Protein AF-A0A317UQ93-F1 (afdb_monomer_lite)

Organism: NCBI:txid1450535

pLDDT: mean 71.71, std 19.49, range [36.22, 97.19]

Secondary structure (DSSP, 8-state):
-HHHHHHHHHHHHHHHHHHHHHT---PPPP----PPPPPPPPPTT----S--HHHHHHHHHHHHHHH-TTHHHHHHHHHHHHTTS-TT-HHHHHHHHHHTT-----HHHHHHHHHGGGGGS-HHHHHHHHHHHHTS-SSEEEEEEETTEEEEEEES-GGGHHHHHHHHHHHTTTGGG--SEEEEEE-SSS-S----HHHHHHHHHHHHHHHHH--

Sequence (215 aa):
MRTQRSVVWLGTFVLVSLFLICFRGSNPSPAVNVFPSPDPRPSAIFQRPAIPPNAQLIEQTTNRKVAQPDGFILLHRLSRMLSSIPIGYWHANRKTLARLGVQLIDEYDTIYHALLPFWALEPKTIRERARETLGFDNSMIGILIRNGSVSLAEGGAYEQSWQRSATVKMIKTFVEYLPDMDLVFNALDEPRVIVPNEDLQRLVAIAKDRISQDT

Foldseek 3Di:
DVVVVVVVVVVVVVVVVVVCVVPPDDPPDPPPPPDDDPDDDPPPPPPPPDCPVLNVVVVVVVVVVVPDPCVVVVVVVVVVVVVVDDDPPVVVVCVVCVVVVNDCPPCVVVVCLVCLLVLLDDPVVVVVVLVVVVPDQDQKWKWWAAQLATPDIDHGDPVLVVVSVVVNVVCNVPSNVDHTDIDIGRSDPDDDDDDPPVSSVVSNVSSVVVVVVVD

Structure (mmCIF, N/CA/C/O backbone):
data_AF-A0A317UQ93-F1
#
_entry.id   AF-A0A317UQ93-F1
#
loop_
_atom_site.group_PDB
_atom_site.id
_atom_site.type_symbol
_atom_site.label_atom_id
_atom_site.label_alt_id
_atom_site.label_comp_id
_atom_site.label_asym_id
_atom_site.label_entity_id
_atom_site.label_seq_id
_atom_site.pdbx_PDB_ins_code
_atom_site.Cartn_x
_atom_site.Cartn_y
_atom_site.Cartn_z
_atom_site.occupancy
_atom_site.B_iso_or_equiv
_atom_site.auth_seq_id
_atom_site.auth_comp_id
_atom_site.auth_asym_id
_atom_site.auth_atom_id
_atom_site.pdbx_PDB_model_num
ATOM 1 N N . MET A 1 1 ? 57.285 -8.598 -53.436 1.00 56.22 1 MET A N 1
ATOM 2 C CA . MET A 1 1 ? 55.818 -8.443 -53.248 1.00 56.22 1 MET A CA 1
ATOM 3 C C . MET A 1 1 ? 55.184 -9.420 -52.240 1.00 56.22 1 MET A C 1
ATOM 5 O O . MET A 1 1 ? 54.052 -9.184 -51.837 1.00 56.22 1 MET A O 1
ATOM 9 N N . ARG A 1 2 ? 55.861 -10.499 -51.797 1.00 57.78 2 ARG A N 1
ATOM 10 C CA . ARG A 1 2 ? 55.300 -11.479 -50.833 1.00 57.78 2 ARG A CA 1
ATOM 11 C C . ARG A 1 2 ? 55.396 -11.046 -49.360 1.00 57.78 2 ARG A C 1
ATOM 13 O O . ARG A 1 2 ? 54.461 -11.272 -48.608 1.00 57.78 2 ARG A O 1
ATOM 20 N N . THR A 1 3 ? 56.473 -10.365 -48.974 1.00 59.72 3 THR A N 1
ATOM 21 C CA . THR A 1 3 ? 56.726 -9.911 -47.591 1.00 59.72 3 THR A CA 1
ATOM 22 C C . THR A 1 3 ? 55.818 -8.759 -47.156 1.00 59.72 3 THR A C 1
ATOM 24 O O . THR A 1 3 ? 55.419 -8.683 -46.001 1.00 59.72 3 THR A O 1
ATOM 27 N N . GLN A 1 4 ? 55.415 -7.904 -48.097 1.00 56.66 4 GLN A N 1
ATOM 28 C CA . GLN A 1 4 ? 54.573 -6.739 -47.826 1.00 56.66 4 GLN A CA 1
ATOM 29 C C . GLN A 1 4 ? 53.130 -7.123 -47.457 1.00 56.66 4 GLN A C 1
ATOM 31 O O . GLN A 1 4 ? 52.501 -6.450 -46.651 1.00 56.66 4 GLN A O 1
ATOM 36 N N . ARG A 1 5 ? 52.617 -8.245 -47.985 1.00 61.28 5 ARG A N 1
ATOM 37 C CA . ARG A 1 5 ? 51.281 -8.751 -47.633 1.00 61.28 5 ARG A CA 1
ATOM 38 C C . ARG A 1 5 ? 51.267 -9.327 -46.215 1.00 61.28 5 ARG A C 1
ATOM 40 O O . ARG A 1 5 ? 50.329 -9.061 -45.477 1.00 61.28 5 ARG A O 1
ATOM 47 N N . SER A 1 6 ? 52.319 -10.033 -45.802 1.00 69.06 6 SER A N 1
ATOM 48 C CA . SER A 1 6 ? 52.410 -10.625 -44.459 1.00 69.06 6 SER A CA 1
ATOM 49 C C . SER A 1 6 ? 52.414 -9.575 -43.345 1.00 69.06 6 SER A C 1
ATOM 51 O O . SER A 1 6 ? 51.773 -9.775 -42.320 1.00 69.06 6 SER A O 1
ATOM 53 N N . VAL A 1 7 ? 53.081 -8.437 -43.565 1.00 75.00 7 VAL A N 1
ATOM 54 C CA . VAL A 1 7 ? 53.125 -7.327 -42.595 1.00 75.00 7 VAL A CA 1
ATOM 55 C C . VAL A 1 7 ? 51.752 -6.671 -42.431 1.00 75.00 7 VAL A C 1
ATOM 57 O O . VAL A 1 7 ? 51.348 -6.367 -41.312 1.00 75.00 7 VAL A O 1
ATOM 60 N N . VAL A 1 8 ? 50.997 -6.518 -43.525 1.00 77.38 8 VAL A N 1
ATOM 61 C CA . VAL A 1 8 ? 49.630 -5.976 -43.480 1.00 77.38 8 VAL A CA 1
ATOM 62 C C . VAL A 1 8 ? 48.694 -6.919 -42.722 1.00 77.38 8 VAL A C 1
ATOM 64 O O . VAL A 1 8 ? 47.959 -6.462 -41.852 1.00 77.38 8 VAL A O 1
ATOM 67 N N . TRP A 1 9 ? 48.777 -8.229 -42.978 1.00 78.19 9 TRP A N 1
ATOM 68 C CA . TRP A 1 9 ? 47.966 -9.226 -42.270 1.00 78.19 9 TRP A CA 1
ATOM 69 C C . TRP A 1 9 ? 48.272 -9.281 -40.768 1.00 78.19 9 TRP A C 1
ATOM 71 O O . TRP A 1 9 ? 47.347 -9.365 -39.958 1.00 78.19 9 TRP A O 1
ATOM 81 N N . LEU A 1 10 ? 49.549 -9.168 -40.384 1.00 82.56 10 LEU A N 1
ATOM 82 C CA . LEU A 1 10 ? 49.945 -9.127 -38.976 1.00 82.56 10 LEU A CA 1
ATOM 83 C C . LEU A 1 10 ? 49.401 -7.869 -38.280 1.00 82.56 10 LEU A C 1
ATOM 85 O O . LEU A 1 10 ? 48.841 -7.959 -37.190 1.00 82.56 10 LEU A O 1
ATOM 89 N N . GLY A 1 11 ? 49.500 -6.708 -38.938 1.00 81.31 11 GLY A N 1
ATOM 90 C CA . GLY A 1 11 ? 48.985 -5.440 -38.416 1.00 81.31 11 GLY A CA 1
ATOM 91 C C . GLY A 1 11 ? 47.466 -5.444 -38.228 1.00 81.31 11 GLY A C 1
ATOM 92 O O . GLY A 1 11 ? 46.975 -5.024 -37.182 1.00 81.31 11 GLY A O 1
ATOM 93 N N . THR A 1 12 ? 46.716 -5.989 -39.191 1.00 82.06 12 THR A N 1
ATOM 94 C CA . THR A 1 12 ? 45.256 -6.122 -39.070 1.00 82.06 12 THR A CA 1
ATOM 95 C C . THR A 1 12 ? 44.852 -7.088 -37.964 1.00 82.06 12 THR A C 1
ATOM 97 O O . THR A 1 12 ? 43.889 -6.824 -37.249 1.00 82.06 12 THR A O 1
ATOM 100 N N . PHE A 1 13 ? 45.602 -8.178 -37.774 1.00 87.31 13 PHE A N 1
ATOM 101 C CA . PHE A 1 13 ? 45.305 -9.149 -36.724 1.00 87.31 13 PHE A CA 1
ATOM 102 C C . PHE A 1 13 ? 45.513 -8.545 -35.331 1.00 87.31 13 PHE A C 1
ATOM 104 O O . PHE A 1 13 ? 44.655 -8.696 -34.465 1.00 87.31 13 PHE A O 1
ATOM 111 N N . VAL A 1 14 ? 46.596 -7.785 -35.135 1.00 88.56 14 VAL A N 1
ATOM 112 C CA . VAL A 1 14 ? 46.857 -7.076 -33.872 1.00 88.56 14 VAL A CA 1
ATOM 113 C C . VAL A 1 14 ? 45.762 -6.049 -33.581 1.00 88.56 14 VAL A C 1
ATOM 115 O O . VAL A 1 14 ? 45.270 -6.004 -32.458 1.00 88.56 14 VAL A O 1
ATOM 118 N N . LEU A 1 15 ? 45.322 -5.280 -34.583 1.00 83.62 15 LEU A N 1
ATOM 119 C CA . LEU A 1 15 ? 44.251 -4.289 -34.426 1.00 83.62 15 LEU A CA 1
ATOM 120 C C . LEU A 1 15 ? 42.904 -4.921 -34.055 1.00 83.62 15 LEU A C 1
ATOM 122 O O . LEU A 1 15 ? 42.238 -4.440 -33.141 1.00 83.62 15 LEU A O 1
ATOM 126 N N . VAL A 1 16 ? 42.522 -6.020 -34.712 1.00 83.06 16 VAL A N 1
ATOM 127 C CA . VAL A 1 16 ? 41.287 -6.756 -34.390 1.00 83.06 16 VAL A CA 1
ATOM 128 C C . VAL A 1 16 ? 41.373 -7.381 -32.998 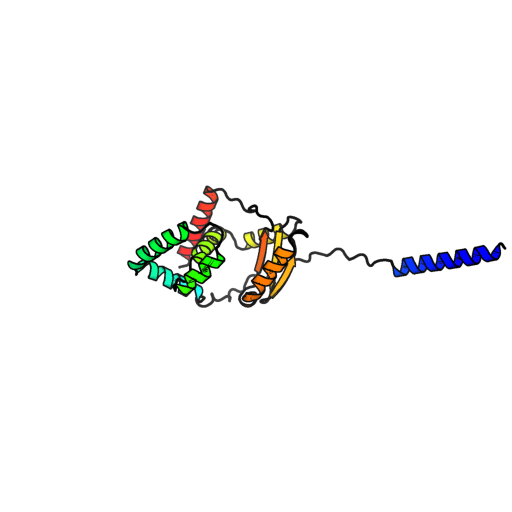1.00 83.06 16 VAL A C 1
ATOM 130 O O . VAL A 1 16 ? 40.407 -7.331 -32.240 1.00 83.06 16 VAL A O 1
ATOM 133 N N . SER A 1 17 ? 42.537 -7.912 -32.618 1.00 79.19 17 SER A N 1
ATOM 134 C CA . SER A 1 17 ? 42.737 -8.491 -31.290 1.00 79.19 17 SER A CA 1
ATOM 135 C C . SER A 1 17 ? 42.689 -7.428 -30.188 1.00 79.19 17 SER A C 1
ATOM 137 O O . SER A 1 17 ? 42.086 -7.669 -29.145 1.00 79.19 17 SER A O 1
ATOM 139 N N . LEU A 1 18 ? 43.259 -6.239 -30.421 1.00 81.12 18 LEU A N 1
ATOM 140 C CA . LEU A 1 18 ? 43.178 -5.114 -29.483 1.00 81.12 18 LEU A CA 1
ATOM 141 C C . LEU A 1 18 ? 41.738 -4.603 -29.357 1.00 81.12 18 LEU A C 1
ATOM 143 O O . LEU A 1 18 ? 41.273 -4.347 -28.251 1.00 81.12 18 LEU A O 1
ATOM 147 N N . PHE A 1 19 ? 41.012 -4.525 -30.476 1.00 78.25 19 PHE A N 1
ATOM 148 C CA . PHE A 1 19 ? 39.603 -4.143 -30.486 1.00 78.25 19 PHE A CA 1
ATOM 149 C C . PHE A 1 19 ? 38.749 -5.134 -29.686 1.00 78.25 19 PHE A C 1
ATOM 151 O O . PHE A 1 19 ? 37.958 -4.712 -28.852 1.00 78.25 19 PHE A O 1
ATOM 158 N N . LEU A 1 20 ? 38.964 -6.444 -29.849 1.00 75.38 20 LEU A N 1
ATOM 159 C CA . LEU A 1 20 ? 38.255 -7.476 -29.082 1.00 75.38 20 LEU A CA 1
ATOM 160 C C . LEU A 1 20 ? 38.597 -7.464 -27.586 1.00 75.38 20 LEU A C 1
ATOM 162 O O . LEU A 1 20 ? 37.739 -7.797 -26.773 1.00 75.38 20 LEU A O 1
ATOM 166 N N . ILE A 1 21 ? 39.815 -7.071 -27.206 1.00 74.44 21 ILE A N 1
ATOM 167 C CA . ILE A 1 21 ? 40.205 -6.916 -25.796 1.00 74.44 21 ILE A CA 1
ATOM 168 C C . ILE A 1 21 ? 39.549 -5.668 -25.189 1.00 74.44 21 ILE A C 1
ATOM 170 O O . ILE A 1 21 ? 39.028 -5.739 -24.079 1.00 74.44 21 ILE A O 1
ATOM 174 N N . CYS A 1 22 ? 39.517 -4.550 -25.919 1.00 68.56 22 CYS A N 1
ATOM 175 C CA . CYS A 1 22 ? 38.906 -3.303 -25.452 1.00 68.56 22 CYS A CA 1
ATOM 176 C C . CYS A 1 22 ? 37.367 -3.332 -25.460 1.00 68.56 22 CYS A C 1
ATOM 178 O O . CYS A 1 22 ? 36.752 -2.650 -24.647 1.00 68.56 22 CYS A O 1
ATOM 180 N N . PHE A 1 23 ? 36.744 -4.121 -26.344 1.00 61.66 23 PHE A N 1
ATOM 181 C CA . PHE A 1 23 ? 35.284 -4.266 -26.462 1.00 61.66 23 PHE A CA 1
ATOM 182 C C . PHE A 1 23 ? 34.728 -5.556 -25.860 1.00 61.66 23 PHE A C 1
ATOM 184 O O . PHE A 1 23 ? 33.556 -5.877 -26.075 1.00 61.66 23 PHE A O 1
ATOM 191 N N . ARG A 1 24 ? 35.514 -6.291 -25.064 1.00 56.72 24 ARG A N 1
ATOM 192 C CA . ARG A 1 24 ? 34.973 -7.370 -24.235 1.00 56.72 24 ARG A CA 1
ATOM 193 C C . ARG A 1 24 ? 34.122 -6.734 -23.136 1.00 56.72 24 ARG A C 1
ATOM 195 O O . ARG A 1 24 ? 34.600 -6.466 -22.039 1.00 56.72 24 ARG A O 1
ATOM 202 N N . GLY A 1 25 ? 32.875 -6.429 -23.492 1.00 51.97 25 GLY A N 1
ATOM 203 C CA . GLY A 1 25 ? 31.876 -5.857 -22.611 1.00 51.97 25 GLY A CA 1
ATOM 204 C C . GLY A 1 25 ? 31.854 -6.637 -21.309 1.00 51.97 25 GLY A C 1
ATOM 205 O O . GLY A 1 25 ? 31.799 -7.869 -21.306 1.00 51.97 25 GLY A O 1
ATOM 206 N N . SER A 1 26 ? 31.952 -5.909 -20.204 1.00 55.66 26 SER A N 1
ATOM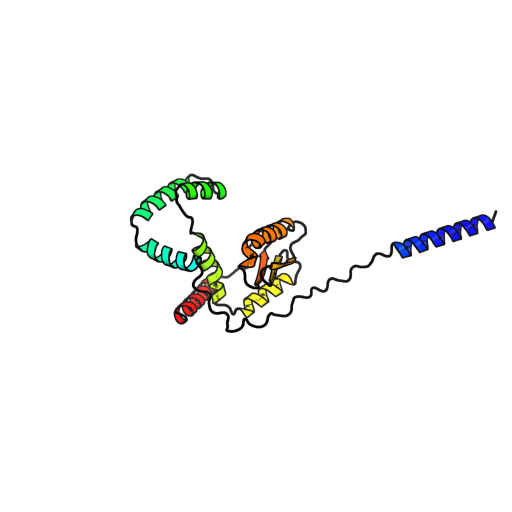 207 C CA . SER A 1 26 ? 31.639 -6.434 -18.887 1.00 55.66 26 SER A CA 1
ATOM 208 C C . SER A 1 26 ? 30.251 -7.059 -18.965 1.00 55.66 26 SER A C 1
ATOM 210 O O . SER A 1 26 ? 29.261 -6.336 -19.087 1.00 55.66 26 SER A O 1
ATOM 212 N N . ASN A 1 27 ? 30.177 -8.392 -18.939 1.00 58.00 27 ASN A N 1
ATOM 213 C CA . ASN A 1 27 ? 28.915 -9.075 -18.699 1.00 58.00 27 ASN A CA 1
ATOM 214 C C . ASN A 1 27 ? 28.375 -8.497 -17.386 1.00 58.00 27 ASN A C 1
ATOM 216 O O . ASN A 1 27 ? 29.085 -8.591 -16.378 1.00 58.00 27 ASN A O 1
ATOM 220 N N . PRO A 1 28 ? 27.194 -7.856 -17.370 1.00 53.91 28 PRO A N 1
ATOM 221 C CA . PRO A 1 28 ? 26.600 -7.468 -16.108 1.00 53.91 28 PRO A CA 1
ATOM 222 C C . PRO A 1 28 ? 26.411 -8.756 -15.308 1.00 53.91 28 PRO A C 1
ATOM 224 O O . PRO A 1 28 ? 25.831 -9.724 -15.806 1.00 53.91 28 PRO A O 1
ATOM 227 N N . SER A 1 29 ? 26.970 -8.797 -14.099 1.00 49.28 29 SER A N 1
ATOM 228 C CA . SER A 1 29 ? 26.693 -9.876 -13.157 1.00 49.28 29 SER A CA 1
ATOM 229 C C . SER A 1 29 ? 25.175 -10.064 -13.073 1.00 49.28 29 SER A C 1
ATOM 231 O O . SER A 1 29 ? 24.460 -9.055 -13.065 1.00 49.28 29 SER A O 1
ATOM 233 N N . PRO A 1 30 ? 24.658 -11.305 -13.018 1.00 44.72 30 PRO A N 1
ATOM 234 C CA . PRO A 1 30 ? 23.238 -11.505 -12.779 1.00 44.72 30 PRO A CA 1
ATOM 235 C C . PRO A 1 30 ? 22.890 -10.763 -11.490 1.00 44.72 30 PRO A C 1
ATOM 237 O O . PRO A 1 30 ? 23.541 -10.976 -10.464 1.00 44.72 30 PRO A O 1
ATOM 240 N N . ALA A 1 31 ? 21.933 -9.838 -11.567 1.00 46.59 31 ALA A N 1
ATOM 241 C CA . ALA A 1 31 ? 21.429 -9.142 -10.399 1.00 46.59 31 ALA A C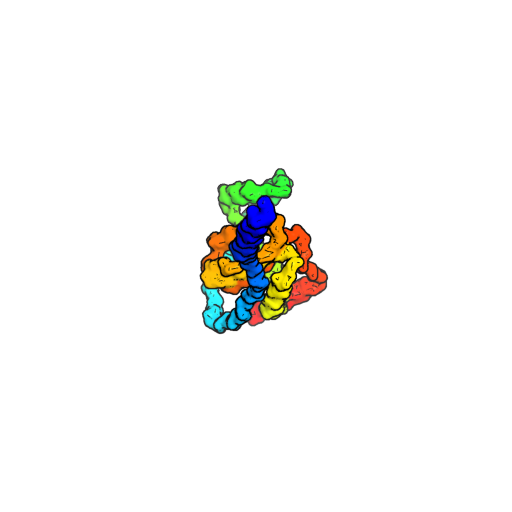A 1
ATOM 242 C C . ALA A 1 31 ? 20.921 -10.212 -9.427 1.00 46.59 31 ALA A C 1
ATOM 244 O O . ALA A 1 31 ? 19.905 -10.863 -9.665 1.00 46.59 31 ALA A O 1
ATOM 245 N N . VAL A 1 32 ? 21.683 -10.464 -8.365 1.00 42.69 32 VAL A N 1
ATOM 246 C CA . VAL A 1 32 ? 21.183 -11.238 -7.238 1.00 42.69 32 VAL A CA 1
ATOM 247 C C . VAL A 1 32 ? 20.144 -10.330 -6.602 1.00 42.69 32 VAL A C 1
ATOM 249 O O . VAL A 1 32 ? 20.503 -9.329 -5.986 1.00 42.69 32 VAL A O 1
ATOM 252 N N . ASN A 1 33 ? 18.867 -10.652 -6.798 1.00 43.50 33 ASN A N 1
ATOM 253 C CA . ASN A 1 33 ? 17.759 -10.035 -6.078 1.00 43.50 33 ASN A CA 1
ATOM 254 C C . ASN A 1 33 ? 17.899 -10.411 -4.596 1.00 43.50 33 ASN A C 1
ATOM 256 O O . ASN A 1 33 ? 17.288 -11.363 -4.110 1.00 43.50 33 ASN A O 1
ATOM 260 N N . VAL A 1 34 ? 18.786 -9.714 -3.885 1.00 42.06 34 VAL A N 1
ATOM 261 C CA . VAL A 1 34 ? 18.932 -9.828 -2.438 1.00 42.06 34 VAL A CA 1
ATOM 262 C C . VAL A 1 34 ? 17.750 -9.082 -1.841 1.00 42.06 34 VAL A C 1
ATOM 264 O O . VAL A 1 34 ? 17.813 -7.882 -1.588 1.00 42.06 34 VAL A O 1
ATOM 267 N N . PHE A 1 35 ? 16.644 -9.794 -1.637 1.00 46.50 35 PHE A N 1
ATOM 268 C CA . PHE A 1 35 ? 15.611 -9.300 -0.741 1.00 46.50 35 PHE A CA 1
ATOM 269 C C . PHE A 1 35 ? 16.246 -9.101 0.645 1.00 46.50 35 PHE A C 1
ATOM 271 O O . PHE A 1 35 ? 16.956 -9.999 1.115 1.00 46.50 35 PHE A O 1
ATOM 278 N N . PRO A 1 36 ? 16.040 -7.947 1.302 1.00 49.44 36 PRO A N 1
ATOM 279 C CA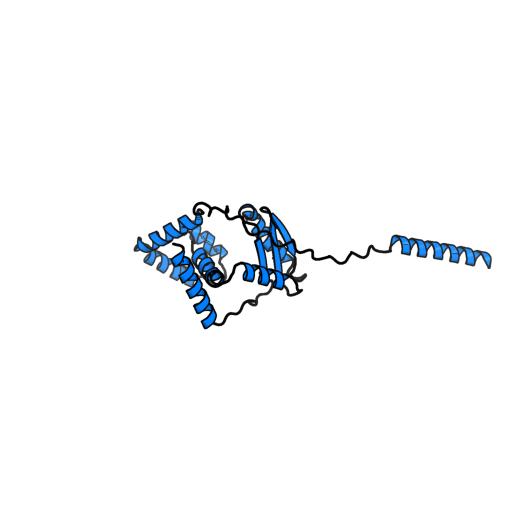 . PRO A 1 36 ? 16.546 -7.737 2.650 1.00 49.44 36 PRO A CA 1
ATOM 280 C C . PRO A 1 36 ? 16.009 -8.829 3.587 1.00 49.44 36 PRO A C 1
ATOM 282 O O . PRO A 1 36 ? 14.883 -9.311 3.432 1.00 49.44 36 PRO A O 1
ATOM 285 N N . SER A 1 37 ? 16.847 -9.248 4.540 1.00 51.19 37 SER A N 1
ATOM 286 C CA . SER A 1 37 ? 16.474 -10.209 5.586 1.00 51.19 37 SER A CA 1
ATOM 287 C C . SER A 1 37 ? 15.156 -9.779 6.248 1.00 51.19 37 SER A C 1
ATOM 289 O O . SER A 1 37 ? 14.969 -8.578 6.434 1.00 51.19 37 SER A O 1
ATOM 291 N N . PRO A 1 38 ? 14.250 -10.711 6.621 1.00 50.22 38 PRO A N 1
ATOM 292 C CA . PRO A 1 38 ? 13.009 -10.355 7.300 1.00 50.22 38 PRO A CA 1
ATOM 293 C C . PRO A 1 38 ? 13.306 -9.456 8.497 1.00 50.22 38 PRO A C 1
ATOM 295 O O . PRO A 1 38 ? 14.139 -9.820 9.334 1.00 50.22 38 PRO A O 1
ATOM 298 N N . ASP A 1 39 ? 12.635 -8.306 8.565 1.00 55.81 39 ASP A N 1
ATOM 299 C CA . ASP A 1 39 ? 12.814 -7.385 9.681 1.00 55.81 39 ASP A CA 1
ATOM 300 C C . ASP A 1 39 ? 12.510 -8.117 11.002 1.00 55.81 39 ASP A C 1
ATOM 302 O O . ASP A 1 39 ? 11.553 -8.910 11.075 1.00 55.81 39 ASP A O 1
ATOM 306 N N . PRO A 1 4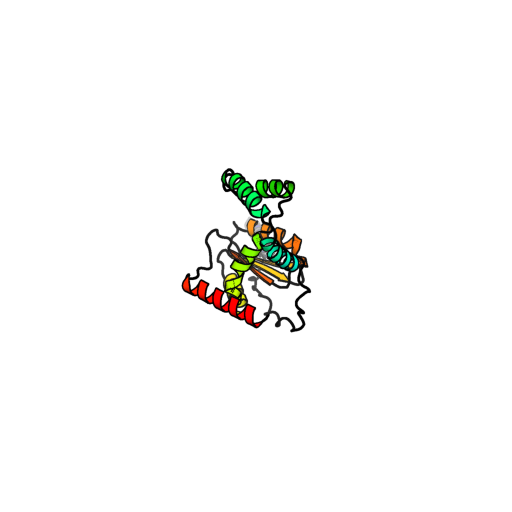0 ? 13.319 -7.905 12.058 1.00 48.09 40 PRO A N 1
ATOM 307 C CA . PRO A 1 40 ? 12.979 -8.395 13.383 1.00 48.09 40 PRO A CA 1
ATOM 308 C C . PRO A 1 40 ? 11.589 -7.872 13.759 1.00 48.09 40 PRO A C 1
ATOM 310 O O . PRO A 1 40 ? 11.191 -6.779 13.355 1.00 48.09 40 PRO A O 1
ATOM 313 N N . ARG A 1 41 ? 10.821 -8.677 14.511 1.00 43.53 41 ARG A N 1
ATOM 314 C CA . ARG A 1 41 ? 9.486 -8.272 14.984 1.00 43.53 41 ARG A CA 1
ATOM 315 C C . ARG A 1 41 ? 9.575 -6.850 15.552 1.00 43.53 41 ARG A C 1
ATOM 317 O O . ARG A 1 41 ? 10.527 -6.600 16.295 1.00 43.53 41 ARG A O 1
ATOM 324 N N . PRO A 1 42 ? 8.612 -5.957 15.258 1.00 41.47 42 PRO A N 1
ATOM 325 C CA . PRO A 1 42 ? 8.596 -4.652 15.893 1.00 41.47 42 PRO A CA 1
ATOM 326 C C . PRO A 1 42 ? 8.665 -4.871 17.403 1.00 41.47 42 PRO A C 1
ATOM 328 O O . PRO A 1 42 ? 7.902 -5.670 17.956 1.00 41.47 42 PRO A O 1
ATOM 331 N N . SER A 1 43 ? 9.643 -4.234 18.045 1.00 38.38 43 SER A N 1
ATOM 332 C CA . SER A 1 43 ? 9.789 -4.251 19.495 1.00 38.38 43 SER A CA 1
ATOM 333 C C . SER A 1 43 ? 8.428 -3.951 20.121 1.00 38.38 43 SER A C 1
ATOM 335 O O . SER A 1 43 ? 7.722 -3.060 19.652 1.00 38.38 43 SER A O 1
ATOM 337 N N . ALA A 1 44 ? 8.071 -4.625 21.219 1.00 42.97 44 ALA A N 1
ATOM 338 C CA . ALA A 1 44 ? 6.845 -4.344 21.986 1.00 42.97 44 ALA A CA 1
ATOM 339 C C . ALA A 1 44 ? 6.749 -2.881 22.499 1.00 42.97 44 ALA A C 1
ATOM 341 O O . ALA A 1 44 ? 5.760 -2.488 23.105 1.00 42.97 44 ALA A O 1
ATOM 342 N N . ILE A 1 45 ? 7.780 -2.075 22.229 1.00 36.22 45 ILE A N 1
ATOM 343 C CA . ILE A 1 45 ? 7.922 -0.640 22.479 1.00 36.22 45 ILE A CA 1
ATOM 344 C C . ILE A 1 45 ? 7.498 0.185 21.242 1.00 36.22 45 ILE A C 1
ATOM 346 O O . ILE A 1 45 ? 7.932 1.316 21.066 1.00 36.22 45 ILE A O 1
ATOM 350 N N . PHE A 1 46 ? 6.640 -0.329 20.357 1.00 37.97 46 PHE A N 1
ATOM 351 C CA . PHE A 1 46 ? 5.808 0.561 19.545 1.00 37.97 46 PHE A CA 1
ATOM 352 C C . PHE A 1 46 ? 4.610 0.948 20.413 1.00 37.97 46 PHE A C 1
ATOM 354 O O . PHE A 1 46 ? 3.532 0.363 20.317 1.00 37.97 46 PHE A O 1
ATOM 361 N N . GLN A 1 47 ? 4.826 1.886 21.344 1.00 38.16 47 GLN A N 1
ATOM 362 C CA . GLN A 1 47 ? 3.710 2.565 21.996 1.00 38.16 47 GLN A CA 1
ATOM 363 C C . GLN A 1 47 ? 2.808 3.076 20.877 1.00 38.16 47 GLN A C 1
ATOM 365 O O . GLN A 1 47 ? 3.278 3.800 19.998 1.00 38.16 47 GLN A O 1
ATOM 370 N N . ARG A 1 48 ? 1.541 2.639 20.878 1.00 38.94 48 ARG A N 1
ATOM 371 C CA . ARG A 1 48 ? 0.507 3.152 19.976 1.00 38.94 48 ARG A CA 1
ATOM 372 C C . ARG A 1 48 ? 0.673 4.682 19.987 1.00 38.94 48 ARG A C 1
ATOM 374 O O . ARG A 1 48 ? 0.575 5.251 21.078 1.00 38.94 48 ARG A O 1
ATOM 381 N N . PRO A 1 49 ? 1.030 5.336 18.862 1.00 40.69 49 PRO A N 1
ATOM 382 C CA . PRO A 1 49 ? 1.211 6.780 18.869 1.00 40.69 49 PRO A CA 1
ATOM 383 C C . PRO A 1 49 ? -0.067 7.400 19.428 1.00 40.69 49 PRO A C 1
ATOM 385 O O . PRO A 1 49 ? -1.159 6.880 19.167 1.00 40.69 49 PRO A O 1
ATOM 388 N N . ALA A 1 50 ? 0.068 8.456 20.238 1.00 51.00 50 ALA A N 1
ATOM 389 C CA . ALA A 1 50 ? -1.088 9.225 20.685 1.00 51.00 50 ALA A CA 1
ATOM 390 C C . ALA A 1 50 ? -1.972 9.475 19.461 1.00 51.00 50 ALA A C 1
ATOM 392 O O . ALA A 1 50 ? -1.439 9.872 18.423 1.00 51.00 50 ALA A O 1
ATOM 393 N N . ILE A 1 51 ? -3.259 9.124 19.589 1.00 47.50 51 ILE A N 1
ATOM 394 C CA . ILE A 1 51 ? -4.294 9.131 18.545 1.00 47.50 51 ILE A CA 1
ATOM 395 C C . ILE A 1 51 ? -3.901 10.130 17.449 1.00 47.50 51 ILE A C 1
ATOM 397 O O . ILE A 1 51 ? -3.920 11.336 17.719 1.00 47.50 51 ILE A O 1
ATOM 401 N N . PRO A 1 52 ? -3.462 9.665 16.261 1.00 48.50 52 PRO A N 1
ATOM 402 C CA . PRO A 1 52 ? -2.989 10.579 15.235 1.00 48.50 52 PRO A CA 1
ATOM 403 C C . PRO A 1 52 ? -4.117 11.570 14.902 1.00 48.50 52 PRO A C 1
ATOM 405 O O . PRO A 1 52 ? -5.290 11.232 15.081 1.00 48.50 52 PRO A O 1
ATOM 408 N N . PRO A 1 53 ? -3.823 12.805 14.457 1.00 43.28 53 PRO A N 1
ATOM 409 C CA . PRO A 1 53 ? -4.842 13.850 14.294 1.00 43.28 53 PRO A CA 1
ATOM 410 C C . PRO A 1 53 ? -6.066 13.408 13.471 1.00 43.28 53 PRO A C 1
ATOM 412 O O . PRO A 1 53 ? -7.181 13.872 13.693 1.00 43.28 53 PRO A O 1
ATOM 415 N N . ASN A 1 54 ? -5.882 12.454 12.554 1.00 42.06 54 ASN A N 1
ATOM 416 C CA . ASN A 1 54 ? -6.953 11.814 11.792 1.00 42.06 54 ASN A CA 1
ATOM 417 C C . ASN A 1 54 ? -7.895 10.934 12.632 1.00 42.06 54 ASN A C 1
ATOM 419 O O . ASN A 1 54 ? -9.083 10.897 12.346 1.00 42.06 54 ASN A O 1
ATOM 423 N N . ALA A 1 55 ? -7.426 10.261 13.677 1.00 44.66 55 ALA A N 1
ATOM 424 C CA . ALA A 1 55 ? -8.279 9.468 14.554 1.00 44.66 55 ALA A CA 1
ATOM 425 C C . ALA A 1 55 ? -9.123 10.349 15.500 1.00 44.66 55 ALA A C 1
ATOM 427 O O . ALA A 1 55 ? -10.280 10.024 15.756 1.00 44.66 55 ALA A O 1
ATOM 428 N N . GLN A 1 56 ? -8.635 11.538 15.878 1.00 52.06 56 GLN A N 1
ATOM 429 C CA . GLN A 1 56 ? -9.479 12.571 16.502 1.00 52.06 56 GLN A CA 1
ATOM 430 C C . GLN A 1 56 ? -10.539 13.101 15.523 1.00 52.06 56 GLN A C 1
ATOM 432 O O . GLN A 1 56 ? -11.681 13.332 15.910 1.00 52.06 56 GLN A O 1
ATOM 437 N N . LEU A 1 57 ? -10.194 13.242 14.236 1.00 49.62 57 LEU A N 1
ATOM 438 C CA . LEU A 1 57 ? -11.157 13.591 13.185 1.00 49.62 57 LEU A CA 1
ATOM 439 C C . LEU A 1 57 ? -12.220 12.492 12.989 1.00 49.62 57 LEU A C 1
ATOM 441 O O . LEU A 1 57 ? -13.384 12.811 12.745 1.00 49.62 57 LEU A O 1
ATOM 445 N N . ILE A 1 58 ? -11.870 11.212 13.144 1.00 49.06 58 ILE A N 1
ATOM 446 C CA . ILE A 1 58 ? -12.820 10.084 13.096 1.00 49.06 58 ILE A CA 1
ATOM 447 C C . ILE A 1 58 ? -13.797 10.131 14.287 1.00 49.06 58 ILE A C 1
ATOM 449 O O . ILE A 1 58 ? -15.007 9.997 14.099 1.00 49.06 58 ILE A O 1
ATOM 453 N N . GLU A 1 59 ? -13.326 10.412 15.505 1.00 48.44 59 GLU A N 1
ATOM 454 C CA . GLU A 1 59 ? -14.214 10.587 16.669 1.00 48.44 59 GLU A CA 1
ATOM 455 C C . GLU A 1 59 ? -15.099 11.835 16.544 1.00 48.44 59 GLU A C 1
ATOM 457 O O . GLU A 1 59 ? -16.298 11.800 16.836 1.00 48.44 59 GLU A O 1
ATOM 462 N N . GLN A 1 60 ? -14.537 12.944 16.060 1.00 50.75 60 GLN A N 1
ATOM 463 C CA . GLN A 1 60 ? -15.285 14.179 15.828 1.00 50.75 60 GLN A CA 1
ATOM 464 C C . GLN A 1 60 ? -16.355 13.999 14.749 1.00 50.75 60 GLN A C 1
ATOM 466 O O . GLN A 1 60 ? -17.461 14.501 14.914 1.00 50.75 60 GLN A O 1
ATOM 471 N N . THR A 1 61 ? -16.077 13.273 13.665 1.00 49.97 61 THR A N 1
ATOM 472 C CA . THR A 1 61 ? -17.068 12.987 12.610 1.00 49.97 61 THR A CA 1
ATOM 473 C C . THR A 1 61 ? -18.145 12.010 13.071 1.00 49.97 61 THR A C 1
ATOM 475 O O . THR A 1 61 ? -19.318 12.225 12.758 1.00 49.97 61 THR A O 1
ATOM 478 N N . THR A 1 62 ? -17.781 11.007 13.875 1.00 44.09 62 THR A N 1
ATOM 479 C CA . THR A 1 62 ? -18.729 10.077 14.510 1.00 44.09 62 THR A CA 1
ATOM 480 C C . THR A 1 62 ? -19.720 10.836 15.396 1.00 44.09 62 THR A C 1
ATOM 482 O O . THR A 1 62 ? -20.930 10.689 15.236 1.00 44.09 62 THR A O 1
ATOM 485 N N . ASN A 1 63 ? -19.227 11.746 16.242 1.00 41.28 63 ASN A N 1
ATOM 486 C CA . ASN A 1 63 ? -20.069 12.589 17.097 1.00 41.28 63 ASN A CA 1
ATOM 487 C C . ASN A 1 63 ? -20.843 13.667 16.312 1.00 41.28 63 ASN A C 1
ATOM 489 O O . ASN A 1 63 ? -21.963 14.026 16.675 1.00 41.28 63 ASN A O 1
ATOM 493 N N . ARG A 1 64 ? -20.295 14.167 15.196 1.00 43.00 64 ARG A N 1
ATOM 494 C CA . ARG A 1 64 ? -20.941 15.193 14.359 1.00 43.00 64 ARG A CA 1
ATOM 495 C C . ARG A 1 64 ? -22.079 14.636 13.497 1.00 43.00 64 ARG A C 1
ATOM 497 O O . ARG A 1 64 ? -23.054 15.355 13.290 1.00 43.00 64 ARG A O 1
ATOM 504 N N . LYS A 1 65 ? -22.015 13.369 13.057 1.00 41.28 65 LYS A N 1
ATOM 505 C CA . LYS A 1 65 ? -23.138 12.684 12.373 1.00 41.28 65 LYS A CA 1
ATOM 506 C C . LYS A 1 65 ? -24.382 12.563 13.269 1.00 41.28 65 LYS A C 1
ATOM 508 O O . LYS A 1 65 ? -25.489 12.518 12.745 1.00 41.28 65 LYS A O 1
ATOM 513 N N . VAL A 1 66 ? -24.215 12.569 14.595 1.00 47.44 66 VAL A N 1
ATOM 514 C CA . VAL A 1 66 ? -25.318 12.456 15.569 1.00 47.44 66 VAL A CA 1
ATOM 515 C C . VAL A 1 66 ? -25.956 13.819 15.905 1.00 47.44 66 VAL A C 1
ATOM 517 O O . VAL A 1 66 ? -27.082 13.859 16.390 1.00 47.44 66 VAL A O 1
ATOM 520 N N . ALA A 1 67 ? -25.294 14.947 15.607 1.00 40.22 67 ALA A N 1
ATOM 521 C CA . ALA A 1 67 ? -25.651 16.251 16.183 1.00 40.22 67 ALA A CA 1
ATOM 522 C C . ALA A 1 67 ? -26.235 17.317 15.225 1.00 40.22 67 ALA A C 1
ATOM 524 O O . ALA A 1 67 ? -26.551 18.407 15.696 1.00 40.22 67 ALA A O 1
ATOM 525 N N . GLN A 1 68 ? -26.389 17.082 13.912 1.00 44.06 68 GLN A N 1
ATOM 526 C CA . GLN A 1 68 ? -26.880 18.131 12.990 1.00 44.06 68 GLN A CA 1
ATOM 527 C C . GLN A 1 68 ? -28.045 17.688 12.084 1.00 44.06 68 GLN A C 1
ATOM 529 O O . GLN A 1 68 ? -27.815 17.000 11.088 1.00 44.06 68 GLN A O 1
ATOM 534 N N . PRO A 1 69 ? -29.279 18.169 12.345 1.00 43.81 69 PRO A N 1
ATOM 535 C CA . PRO A 1 69 ? -30.420 18.032 11.430 1.00 43.81 69 PRO A CA 1
ATOM 536 C C . PRO A 1 69 ? -30.190 18.721 10.068 1.00 43.81 69 PRO A C 1
ATOM 538 O O . PRO A 1 69 ? -30.741 18.302 9.050 1.00 43.81 69 PRO A O 1
ATOM 541 N N . ASP A 1 70 ? -29.326 19.742 10.022 1.00 49.22 70 ASP A N 1
ATOM 542 C CA . ASP A 1 70 ? -29.065 20.574 8.835 1.00 49.22 70 ASP A CA 1
ATOM 543 C C . ASP A 1 70 ? -28.241 19.865 7.743 1.00 49.22 70 ASP A C 1
ATOM 545 O O . ASP A 1 70 ? -28.268 20.251 6.568 1.00 49.22 70 ASP A O 1
ATOM 549 N N . GLY A 1 71 ? -27.532 18.787 8.103 1.00 48.31 71 GLY A N 1
ATOM 550 C CA . GLY A 1 71 ? -26.704 18.011 7.177 1.00 48.31 71 GLY A CA 1
ATOM 551 C C . GLY A 1 71 ? -27.516 17.352 6.060 1.00 48.31 71 GLY A C 1
ATOM 552 O O . GLY A 1 71 ? -27.032 17.235 4.936 1.00 48.31 71 GLY A O 1
ATOM 553 N N . PHE A 1 72 ? -28.778 17.001 6.319 1.00 44.59 72 PHE A N 1
ATOM 554 C CA . PHE A 1 72 ? -29.649 16.349 5.337 1.00 44.59 72 PHE A CA 1
ATOM 555 C C . PHE A 1 72 ? -30.014 17.277 4.167 1.00 44.59 72 PHE A C 1
ATOM 557 O O . PHE A 1 72 ? -30.021 16.854 3.011 1.00 44.59 72 PHE A O 1
ATOM 564 N N . ILE A 1 73 ? -30.255 18.565 4.439 1.00 51.44 73 ILE A N 1
ATOM 565 C CA . ILE A 1 73 ? -30.571 19.568 3.408 1.00 51.44 73 ILE A CA 1
ATOM 566 C C . ILE A 1 73 ? -29.334 19.860 2.550 1.00 51.44 73 ILE A C 1
ATOM 568 O O . ILE A 1 73 ? -29.440 20.005 1.327 1.00 51.44 73 ILE A O 1
ATOM 572 N N . LEU A 1 74 ? -28.155 19.903 3.175 1.00 53.62 74 LEU A N 1
ATOM 573 C CA . LEU A 1 74 ? -26.883 20.149 2.503 1.00 53.62 74 LEU A CA 1
ATOM 574 C C . LEU A 1 74 ? -26.459 18.945 1.646 1.00 53.62 74 LEU A C 1
ATOM 576 O O . LEU A 1 74 ? -26.113 19.128 0.481 1.00 53.62 74 LEU A O 1
ATOM 580 N N . LEU A 1 75 ? -26.602 17.718 2.157 1.00 52.56 75 LEU A N 1
ATOM 581 C CA . LEU A 1 75 ? -26.381 16.476 1.408 1.00 52.56 75 LEU A CA 1
ATOM 582 C C . LEU A 1 75 ? -27.362 16.319 0.242 1.00 52.56 75 LEU A C 1
ATOM 584 O O . LEU A 1 75 ? -26.948 15.968 -0.859 1.00 52.56 75 LEU A O 1
ATOM 588 N N . HIS A 1 76 ? -28.642 16.644 0.430 1.00 53.47 76 HIS A N 1
ATOM 589 C CA . HIS A 1 76 ? -29.636 16.596 -0.645 1.00 53.47 76 HIS A CA 1
ATOM 590 C C . HIS A 1 76 ? -29.385 17.665 -1.729 1.00 53.47 76 HIS A C 1
ATOM 592 O O . HIS A 1 76 ? -29.638 17.435 -2.916 1.00 53.47 76 HIS A O 1
ATOM 598 N N . ARG A 1 77 ? -28.850 18.839 -1.357 1.00 56.31 77 ARG A N 1
ATOM 599 C CA . ARG A 1 77 ? -28.425 19.881 -2.310 1.00 56.31 77 ARG A CA 1
ATOM 600 C C . ARG A 1 77 ? -27.142 19.479 -3.049 1.00 56.31 77 ARG A C 1
ATOM 602 O O . ARG A 1 77 ? -27.080 19.653 -4.263 1.00 56.31 77 ARG A O 1
ATOM 609 N N . LEU A 1 78 ? -26.170 18.887 -2.353 1.00 56.72 78 LEU A N 1
ATOM 610 C CA . LEU A 1 78 ? -24.945 18.346 -2.949 1.00 56.72 78 LEU A CA 1
ATOM 611 C C . LEU A 1 78 ? -25.233 17.163 -3.877 1.00 56.72 78 LEU A C 1
ATOM 613 O O . LEU A 1 78 ? -24.697 17.123 -4.974 1.00 56.72 78 LEU A O 1
ATOM 617 N N . SER A 1 79 ? -26.123 16.248 -3.497 1.00 56.03 79 SER A N 1
ATOM 618 C CA . SER A 1 79 ? -26.535 15.103 -4.317 1.00 56.03 79 SER A CA 1
ATOM 619 C C . SER A 1 79 ? -27.183 15.545 -5.636 1.00 56.03 79 SER A C 1
ATOM 621 O O . SER A 1 79 ? -26.808 15.055 -6.703 1.00 56.03 79 SER A O 1
ATOM 623 N N . ARG A 1 80 ? -28.076 16.548 -5.607 1.00 59.81 80 ARG A N 1
ATOM 624 C CA . ARG A 1 80 ? -28.647 17.153 -6.828 1.00 59.81 80 ARG A CA 1
ATOM 625 C C . ARG A 1 80 ? -27.612 17.872 -7.691 1.00 59.81 80 ARG A C 1
ATOM 627 O O . ARG A 1 80 ? -27.719 17.865 -8.910 1.00 59.81 80 ARG A O 1
ATOM 634 N N . MET A 1 81 ? -26.609 18.482 -7.071 1.00 59.66 81 MET A N 1
ATOM 635 C CA . MET A 1 81 ? -25.541 19.166 -7.794 1.00 59.66 81 MET A CA 1
ATOM 636 C C . MET A 1 81 ? -24.561 18.163 -8.425 1.00 59.66 81 MET A C 1
ATOM 638 O O . MET A 1 81 ? -24.204 18.309 -9.587 1.00 59.66 81 MET A O 1
ATOM 642 N N . LEU A 1 82 ? -24.189 17.100 -7.709 1.00 56.09 82 LEU A N 1
ATOM 643 C CA . LEU A 1 82 ? -23.277 16.054 -8.181 1.00 56.09 82 LEU A CA 1
ATOM 644 C C . LEU A 1 82 ? -23.908 15.155 -9.252 1.00 56.09 82 LEU A C 1
ATOM 646 O O . LEU A 1 82 ? -23.221 14.776 -10.192 1.00 56.09 82 LEU A O 1
ATOM 650 N N . SER A 1 83 ? -25.212 14.875 -9.170 1.00 57.28 83 SER A N 1
ATOM 651 C CA . SER A 1 83 ? -25.946 14.120 -10.206 1.00 57.28 83 SER A CA 1
ATOM 652 C C . SER A 1 83 ? -26.076 14.865 -11.540 1.00 57.28 83 SER A C 1
ATOM 654 O O . SER A 1 83 ? -26.299 14.234 -12.568 1.00 57.28 83 SER A O 1
ATOM 656 N N . SER A 1 84 ? -25.893 16.190 -11.545 1.00 57.62 84 SER A N 1
ATOM 657 C CA . SER A 1 84 ? -25.855 17.006 -12.767 1.00 57.62 84 SER A CA 1
ATOM 658 C C . SER A 1 84 ? -24.465 17.106 -13.416 1.00 57.62 84 SER A C 1
ATOM 660 O O . SER A 1 84 ? -24.326 17.718 -14.474 1.00 57.62 84 SER A O 1
ATOM 662 N N . ILE A 1 85 ? -23.430 16.515 -12.805 1.00 53.03 85 ILE A N 1
ATOM 663 C CA . ILE A 1 85 ? -22.037 16.604 -13.261 1.00 53.03 85 ILE A CA 1
ATOM 664 C C . ILE A 1 85 ? -21.619 15.257 -13.879 1.00 53.03 85 ILE A C 1
ATOM 666 O O . ILE A 1 85 ? -21.799 14.220 -13.240 1.00 53.03 85 ILE A O 1
ATOM 670 N N . PRO A 1 86 ? -21.033 15.233 -15.093 1.00 51.22 86 PRO A N 1
ATOM 671 C CA . PRO A 1 86 ? -20.578 13.994 -15.720 1.00 51.22 86 PRO A CA 1
ATOM 672 C C . PRO A 1 86 ? -19.545 13.257 -14.858 1.00 51.22 86 PRO A C 1
ATOM 674 O O . PRO A 1 86 ? -18.592 13.860 -14.351 1.00 51.22 86 PRO A O 1
ATOM 677 N N . ILE A 1 87 ? -19.714 11.939 -14.730 1.00 42.66 87 ILE A N 1
ATOM 678 C CA . ILE A 1 87 ? -18.784 11.043 -14.030 1.00 42.66 87 ILE A CA 1
ATOM 679 C C . ILE A 1 87 ? -17.417 11.134 -14.735 1.00 42.66 87 ILE A C 1
ATOM 681 O O . ILE A 1 87 ? -17.278 10.695 -15.872 1.00 42.66 87 ILE A O 1
ATOM 685 N N . GLY A 1 88 ? -16.423 11.764 -14.090 1.00 46.31 88 GLY A N 1
ATOM 686 C CA . GLY A 1 88 ? -15.071 11.950 -14.650 1.00 46.31 88 GLY A CA 1
ATOM 687 C C . GLY A 1 88 ? -14.309 13.206 -14.196 1.00 46.31 88 GLY A C 1
ATOM 688 O O . GLY A 1 88 ? -13.090 13.263 -14.329 1.00 46.31 88 GLY A O 1
ATOM 689 N N . TYR A 1 89 ? -14.977 14.202 -13.600 1.00 50.88 89 TYR A N 1
ATOM 690 C CA . TYR A 1 89 ? -14.375 15.510 -13.267 1.00 50.88 89 TYR A CA 1
ATOM 691 C C . TYR A 1 89 ? -14.055 15.714 -11.769 1.00 50.88 89 TYR A C 1
ATOM 693 O O . TYR A 1 89 ? -14.316 16.771 -11.188 1.00 50.88 89 TYR A O 1
ATOM 701 N N . TRP A 1 90 ? -13.437 14.722 -11.122 1.00 43.12 90 TRP A N 1
ATOM 702 C CA . TRP A 1 90 ? -13.154 14.716 -9.673 1.00 43.12 90 TRP A CA 1
ATOM 703 C C . TRP A 1 90 ? -12.337 15.927 -9.169 1.00 43.12 90 TRP A C 1
ATOM 705 O O . TRP A 1 90 ? -12.599 16.462 -8.089 1.00 43.12 90 TRP A O 1
ATOM 715 N N . HIS A 1 91 ? -11.389 16.434 -9.966 1.00 47.50 91 HIS A N 1
ATOM 716 C CA . HIS A 1 91 ? -10.552 17.585 -9.590 1.00 47.50 91 HIS A CA 1
ATOM 717 C C . HIS A 1 91 ? -11.306 18.925 -9.559 1.00 47.50 91 HIS A C 1
ATOM 719 O O . HIS A 1 91 ? -10.993 19.791 -8.734 1.00 47.50 91 HIS A O 1
ATOM 725 N N . ALA A 1 92 ? -12.302 19.106 -10.433 1.00 50.16 92 ALA A N 1
ATOM 726 C CA . ALA A 1 92 ? -13.128 20.314 -10.465 1.00 50.16 92 ALA A CA 1
ATOM 727 C C . ALA A 1 92 ? -14.067 20.372 -9.248 1.00 50.16 92 ALA A C 1
ATOM 729 O O . ALA A 1 92 ? -14.281 21.438 -8.660 1.00 50.16 92 ALA A O 1
ATOM 730 N N . ASN A 1 93 ? -14.539 19.204 -8.811 1.00 57.03 93 ASN A N 1
ATOM 731 C CA . ASN A 1 93 ? -15.428 19.063 -7.665 1.00 57.03 93 ASN A CA 1
ATOM 732 C C . ASN A 1 93 ? -14.718 19.420 -6.356 1.00 57.03 93 ASN A C 1
ATOM 734 O O . ASN A 1 93 ? -15.236 20.229 -5.594 1.00 57.03 93 ASN A O 1
ATOM 738 N N . ARG A 1 94 ? -13.486 18.945 -6.120 1.00 56.62 94 ARG A N 1
ATOM 739 C CA . ARG A 1 94 ? -12.766 19.223 -4.861 1.00 56.62 94 ARG A CA 1
ATOM 740 C C . ARG A 1 94 ? -12.508 20.714 -4.622 1.00 56.62 94 ARG A C 1
ATOM 742 O O . ARG A 1 94 ? -12.733 21.201 -3.518 1.00 56.62 94 ARG A O 1
ATOM 749 N N . LYS A 1 95 ? -12.067 21.459 -5.646 1.00 59.25 95 LYS A N 1
ATOM 750 C CA . LYS A 1 95 ? -11.841 22.916 -5.529 1.00 59.25 95 LYS A CA 1
ATOM 751 C C . LYS A 1 95 ? -13.139 23.681 -5.276 1.00 59.25 95 LYS A C 1
ATOM 753 O O . LYS A 1 95 ? -13.139 24.651 -4.524 1.00 59.25 95 LYS A O 1
ATOM 758 N N . THR A 1 96 ? -14.231 23.259 -5.904 1.00 61.28 96 THR A N 1
ATOM 759 C CA . THR A 1 96 ? -15.545 23.896 -5.748 1.00 61.28 96 THR A CA 1
ATOM 760 C C . THR A 1 96 ? -16.128 23.615 -4.364 1.00 61.28 96 THR A C 1
ATOM 762 O O . THR A 1 96 ? -16.569 24.539 -3.692 1.00 61.28 96 THR A O 1
ATOM 765 N N . LEU A 1 97 ? -16.032 22.373 -3.889 1.00 58.59 97 LEU A N 1
ATOM 766 C CA . LEU A 1 97 ? -16.482 21.953 -2.560 1.00 58.59 97 LEU A CA 1
ATOM 767 C C . LEU A 1 97 ? -15.667 22.619 -1.443 1.00 58.59 97 LEU A C 1
ATOM 769 O O . LEU A 1 97 ? -16.249 23.131 -0.490 1.00 58.59 97 LEU A O 1
ATOM 773 N N . ALA A 1 98 ? -14.347 22.746 -1.617 1.00 62.97 98 ALA A N 1
ATOM 774 C CA . ALA A 1 98 ? -13.495 23.477 -0.680 1.00 62.97 98 ALA A CA 1
ATOM 775 C C . ALA A 1 98 ? -13.891 24.962 -0.556 1.00 62.97 98 ALA A C 1
ATOM 777 O O . ALA A 1 98 ? -13.934 25.491 0.552 1.00 62.97 98 ALA A O 1
ATOM 778 N N . ARG A 1 99 ? -14.243 25.634 -1.667 1.00 65.81 99 ARG A N 1
ATOM 779 C CA . ARG A 1 99 ? -14.755 27.024 -1.641 1.00 65.81 99 ARG A CA 1
ATOM 780 C C . ARG A 1 99 ? -16.102 27.156 -0.934 1.00 65.81 99 ARG A C 1
ATOM 782 O O . ARG A 1 99 ? -16.396 28.217 -0.399 1.00 65.81 99 ARG A O 1
ATOM 789 N N . LEU A 1 100 ? -16.905 26.096 -0.935 1.00 67.44 100 LEU A N 1
ATOM 790 C CA . LEU A 1 100 ? -18.183 26.029 -0.226 1.00 67.44 100 LEU A CA 1
ATOM 791 C C . LEU A 1 100 ? -18.014 25.662 1.260 1.00 67.44 100 LEU A C 1
ATOM 793 O O . LEU A 1 100 ? -19.010 25.445 1.944 1.00 67.44 100 LEU A O 1
ATOM 797 N N . GLY A 1 101 ? -16.776 25.561 1.763 1.00 50.69 101 GLY A N 1
ATOM 798 C CA . GLY A 1 101 ? -16.495 25.134 3.136 1.00 50.69 101 GLY A CA 1
ATOM 799 C C . GLY A 1 101 ? -16.789 23.652 3.390 1.00 50.69 101 GLY A C 1
ATOM 800 O O . GLY A 1 101 ? -16.818 23.218 4.539 1.00 50.69 101 GLY A O 1
ATOM 801 N N . VAL A 1 102 ? -17.009 22.866 2.332 1.00 51.84 102 VAL A N 1
ATOM 802 C CA . VAL A 1 102 ? -17.248 21.426 2.417 1.00 51.84 102 VAL A CA 1
ATOM 803 C C . VAL A 1 102 ? -15.896 20.722 2.409 1.00 51.84 102 VAL A C 1
ATOM 805 O O . VAL A 1 102 ? -15.231 20.610 1.377 1.00 51.84 102 VAL A O 1
ATOM 808 N N . GLN A 1 103 ? -15.478 20.248 3.579 1.00 53.84 103 GLN A N 1
ATOM 809 C CA . GLN A 1 103 ? -14.342 19.346 3.706 1.00 53.84 103 GLN A CA 1
ATOM 810 C C . GLN A 1 103 ? -14.821 17.936 3.342 1.00 53.84 103 GLN A C 1
ATOM 812 O O . GLN A 1 103 ? -15.651 17.368 4.048 1.00 53.84 103 GLN A O 1
ATOM 817 N N . LEU A 1 104 ? -14.337 17.383 2.225 1.00 56.50 104 LEU A N 1
ATOM 818 C CA . LEU A 1 104 ? -14.521 15.960 1.933 1.00 56.50 104 LEU A CA 1
ATOM 819 C C . LEU A 1 104 ? -13.682 15.182 2.958 1.00 56.50 104 LEU A C 1
ATOM 821 O O . LEU A 1 104 ? -12.454 15.235 2.913 1.00 56.50 104 LEU A O 1
ATOM 825 N N . ILE A 1 105 ? -14.351 14.564 3.931 1.00 55.56 105 ILE A N 1
ATOM 826 C CA . ILE A 1 105 ? -13.768 13.666 4.949 1.00 55.56 105 ILE A CA 1
ATOM 827 C C . ILE A 1 105 ? -14.234 12.226 4.646 1.00 55.56 105 ILE A C 1
ATOM 829 O O . ILE A 1 105 ? -14.478 11.428 5.540 1.00 55.56 105 ILE A O 1
ATOM 833 N N . ASP A 1 106 ? -14.468 11.912 3.376 1.00 60.66 106 ASP A N 1
ATOM 834 C CA . ASP A 1 106 ? -15.257 10.744 2.963 1.00 60.66 106 ASP A CA 1
ATOM 835 C C . ASP A 1 106 ? -14.402 9.467 2.861 1.00 60.66 106 ASP A C 1
ATOM 837 O O . ASP A 1 106 ? -14.861 8.361 3.129 1.00 60.66 106 ASP A O 1
ATOM 841 N N . GLU A 1 107 ? -13.108 9.593 2.575 1.00 67.75 107 GLU A N 1
ATOM 842 C CA . GLU A 1 107 ? -12.320 8.443 2.140 1.00 67.75 107 GLU A CA 1
ATOM 843 C C . GLU A 1 107 ? -11.844 7.536 3.288 1.00 67.75 107 GLU A C 1
ATOM 845 O O . GLU A 1 107 ? -11.412 6.409 3.038 1.00 67.75 107 GLU A O 1
ATOM 850 N N . TYR A 1 108 ? -11.943 7.977 4.547 1.00 76.88 108 TYR A N 1
ATOM 851 C CA . TYR A 1 108 ? -11.529 7.163 5.697 1.00 76.88 108 TYR A CA 1
ATOM 852 C C . TYR A 1 108 ? -12.405 5.923 5.880 1.00 76.88 108 TYR A C 1
ATOM 854 O O . TYR A 1 108 ? -11.864 4.854 6.160 1.00 76.88 108 TYR A O 1
ATOM 862 N N . ASP A 1 109 ? -13.718 6.036 5.654 1.00 79.12 109 ASP A N 1
ATOM 863 C CA . ASP A 1 109 ? -14.643 4.897 5.725 1.00 79.12 109 ASP A CA 1
ATOM 864 C C . ASP A 1 109 ? -14.285 3.864 4.641 1.00 79.12 109 ASP A C 1
ATOM 866 O O . ASP A 1 109 ? -14.223 2.661 4.899 1.00 79.12 109 ASP A O 1
ATOM 870 N N . THR A 1 110 ? -13.945 4.338 3.438 1.00 81.06 110 THR A N 1
ATOM 871 C CA . THR A 1 110 ? -13.509 3.478 2.328 1.00 81.06 110 THR A CA 1
ATOM 872 C C . THR A 1 110 ? -12.203 2.754 2.656 1.00 81.06 110 THR A C 1
ATOM 874 O O . THR A 1 110 ? -12.110 1.541 2.468 1.00 81.06 110 THR A O 1
ATOM 877 N N . ILE A 1 111 ? -11.202 3.464 3.187 1.00 84.19 111 ILE A N 1
ATOM 878 C CA . ILE A 1 111 ? -9.925 2.862 3.601 1.00 84.19 111 ILE A CA 1
ATOM 879 C C . ILE A 1 111 ? -10.157 1.836 4.714 1.00 84.19 111 ILE A C 1
ATOM 881 O O . ILE A 1 111 ? -9.630 0.726 4.645 1.00 84.19 111 ILE A O 1
ATOM 885 N N . TYR A 1 112 ? -10.966 2.185 5.717 1.00 87.62 112 TYR A N 1
ATOM 886 C CA . TYR A 1 112 ? -11.313 1.293 6.817 1.00 87.62 112 TYR A CA 1
ATOM 887 C C . TYR A 1 112 ? -11.938 -0.003 6.294 1.00 87.62 112 TYR A C 1
ATOM 889 O O . TYR A 1 112 ? -11.449 -1.088 6.600 1.00 87.62 112 TYR A O 1
ATOM 897 N N . HIS A 1 113 ? -12.966 0.090 5.447 1.00 86.50 113 HIS A N 1
ATOM 898 C CA . HIS A 1 113 ? -13.638 -1.084 4.893 1.00 86.50 113 HIS A CA 1
ATOM 899 C C . HIS A 1 113 ? -12.755 -1.899 3.941 1.00 86.50 113 HIS A C 1
ATOM 901 O O . HIS A 1 113 ? -12.871 -3.123 3.929 1.00 86.50 113 HIS A O 1
ATOM 907 N N . ALA A 1 114 ? -11.850 -1.261 3.195 1.00 90.88 114 ALA A N 1
ATOM 908 C CA . ALA A 1 114 ? -10.891 -1.957 2.339 1.00 90.88 114 ALA A CA 1
ATOM 909 C C . ALA A 1 114 ? -9.853 -2.758 3.145 1.00 90.88 114 ALA A C 1
ATOM 911 O O . ALA A 1 114 ? -9.448 -3.841 2.724 1.00 90.88 114 ALA A O 1
ATOM 912 N N . LEU A 1 115 ? -9.429 -2.248 4.307 1.00 92.31 115 LEU A N 1
ATOM 913 C CA . LEU A 1 115 ? -8.437 -2.902 5.167 1.00 92.31 115 LEU A CA 1
ATOM 914 C C . LEU A 1 115 ? -9.047 -3.917 6.141 1.00 92.31 115 LEU A C 1
ATOM 916 O O . LEU A 1 115 ? -8.370 -4.871 6.525 1.00 92.31 115 LEU A O 1
ATOM 920 N N . LEU A 1 116 ? -10.316 -3.746 6.514 1.00 92.81 116 LEU A N 1
ATOM 921 C CA . LEU A 1 116 ? -11.005 -4.547 7.527 1.00 92.81 116 LEU A CA 1
ATOM 922 C C . LEU A 1 116 ? -10.865 -6.074 7.335 1.00 92.81 116 LEU A C 1
ATOM 924 O O . LEU A 1 116 ? -10.527 -6.746 8.310 1.00 92.81 116 LEU A O 1
ATOM 928 N N . PRO A 1 117 ? -11.033 -6.658 6.129 1.00 94.06 117 PRO A N 1
ATOM 929 C CA . PRO A 1 117 ? -10.887 -8.105 5.945 1.00 94.06 117 PRO A CA 1
ATOM 930 C C . PRO A 1 117 ? -9.478 -8.625 6.267 1.00 94.06 117 PRO A C 1
ATOM 932 O O . PRO A 1 117 ? -9.317 -9.768 6.693 1.00 94.06 117 PRO A O 1
ATOM 935 N N . PHE A 1 118 ? -8.446 -7.795 6.097 1.00 93.19 118 PHE A N 1
ATOM 936 C CA . PHE A 1 118 ? -7.058 -8.192 6.332 1.00 93.19 118 PHE A CA 1
ATOM 937 C C . PHE A 1 118 ? -6.717 -8.304 7.821 1.00 93.19 118 PHE A C 1
ATOM 939 O O . PHE A 1 118 ? -5.795 -9.035 8.171 1.00 93.19 118 PHE A O 1
ATOM 946 N N . TRP A 1 119 ? -7.474 -7.662 8.716 1.00 94.12 119 TRP A N 1
ATOM 947 C CA . TRP A 1 119 ? -7.278 -7.790 10.168 1.00 94.12 119 TRP A CA 1
ATOM 948 C C . TRP A 1 119 ? -7.702 -9.152 10.732 1.00 94.12 119 TRP A C 1
ATOM 950 O O . TRP A 1 119 ? -7.316 -9.515 11.846 1.00 94.12 119 TRP A O 1
ATOM 960 N N . ALA A 1 120 ? -8.447 -9.945 9.961 1.00 94.12 120 ALA A N 1
ATOM 961 C CA . ALA A 1 120 ? -8.700 -11.343 10.292 1.00 94.12 120 ALA A CA 1
ATOM 962 C C . ALA A 1 120 ? -7.499 -12.259 9.995 1.00 94.12 120 ALA A C 1
ATOM 964 O O . ALA A 1 120 ? -7.417 -13.358 10.548 1.00 94.12 120 ALA A O 1
ATOM 965 N N . LEU A 1 121 ? -6.541 -11.812 9.177 1.00 92.94 121 LEU A N 1
ATOM 966 C CA . LEU A 1 121 ? -5.351 -12.579 8.811 1.00 92.94 121 LEU A CA 1
ATOM 967 C C . LEU A 1 121 ? -4.199 -12.333 9.788 1.00 92.94 121 LEU A C 1
ATOM 969 O O . LEU A 1 121 ? -4.118 -11.298 10.449 1.00 92.94 121 LEU A O 1
ATOM 973 N N . GLU A 1 122 ? -3.268 -13.282 9.863 1.00 92.94 122 GLU A N 1
ATOM 974 C CA . GLU A 1 122 ? -2.016 -13.053 10.576 1.00 92.94 122 GLU A CA 1
ATOM 975 C C . GLU A 1 122 ? -1.133 -12.066 9.790 1.00 92.94 122 GLU A C 1
ATOM 977 O O . GLU A 1 122 ? -0.952 -12.229 8.577 1.00 92.94 122 GLU A O 1
ATOM 982 N N . PRO A 1 123 ? -0.480 -11.088 10.450 1.00 90.31 123 PRO A N 1
ATOM 983 C CA . PRO A 1 123 ? 0.404 -10.141 9.765 1.00 90.31 123 PRO A CA 1
ATOM 984 C C . PRO A 1 123 ? 1.534 -10.813 8.970 1.00 90.31 123 PRO A C 1
ATOM 986 O O . PRO A 1 123 ? 2.002 -10.279 7.964 1.00 90.31 123 PRO A O 1
ATOM 989 N N . LYS A 1 124 ? 1.983 -11.995 9.417 1.00 91.38 124 LYS A N 1
ATOM 990 C CA . LYS A 1 124 ? 2.997 -12.797 8.723 1.00 91.38 124 LYS A CA 1
ATOM 991 C C . LYS A 1 124 ? 2.508 -13.246 7.343 1.00 91.38 124 LYS A C 1
ATOM 993 O O . LYS A 1 124 ? 3.258 -13.101 6.381 1.00 91.38 124 LYS A O 1
ATOM 998 N N . THR A 1 125 ? 1.258 -13.694 7.237 1.00 92.38 125 THR A N 1
ATOM 999 C CA . THR A 1 125 ? 0.650 -14.140 5.977 1.00 92.38 125 THR A CA 1
ATOM 1000 C C . THR A 1 125 ? 0.642 -13.022 4.940 1.00 92.38 125 THR A C 1
ATOM 1002 O O . THR A 1 125 ? 1.037 -13.245 3.801 1.00 92.38 125 THR A O 1
ATOM 1005 N N . ILE A 1 126 ? 0.273 -11.798 5.330 1.00 91.25 126 ILE A N 1
ATOM 1006 C CA . ILE A 1 126 ? 0.242 -10.646 4.413 1.00 91.25 126 ILE A CA 1
ATOM 1007 C C . ILE A 1 126 ? 1.646 -10.360 3.857 1.00 91.25 126 ILE A C 1
ATOM 1009 O O . ILE A 1 126 ? 1.820 -10.235 2.645 1.00 91.25 126 ILE A O 1
ATOM 1013 N N . ARG A 1 127 ? 2.670 -10.331 4.725 1.00 90.06 127 ARG A N 1
ATOM 1014 C CA . ARG A 1 127 ? 4.069 -10.113 4.310 1.00 90.06 127 ARG A CA 1
ATOM 1015 C C . ARG A 1 127 ? 4.617 -11.231 3.427 1.00 90.06 127 ARG A C 1
ATOM 1017 O O . ARG A 1 127 ? 5.464 -10.983 2.574 1.00 90.06 127 ARG A O 1
ATOM 1024 N N . GLU A 1 128 ? 4.206 -12.475 3.651 1.00 88.19 128 GLU A N 1
ATOM 1025 C CA . GLU A 1 128 ? 4.591 -13.602 2.795 1.00 88.19 128 GLU A CA 1
ATOM 1026 C C . GLU A 1 128 ? 3.973 -13.479 1.404 1.00 88.19 128 GLU A C 1
ATOM 1028 O O . GLU A 1 128 ? 4.707 -13.559 0.423 1.00 88.19 128 GLU A O 1
ATOM 1033 N N . ARG A 1 129 ? 2.674 -13.169 1.311 1.00 88.75 129 ARG A N 1
ATOM 1034 C CA . ARG A 1 129 ? 1.983 -12.964 0.028 1.00 88.75 129 ARG A CA 1
ATOM 1035 C C . ARG A 1 129 ? 2.542 -11.785 -0.766 1.00 88.75 129 ARG A C 1
ATOM 1037 O O . ARG A 1 129 ? 2.710 -11.892 -1.978 1.00 88.75 129 ARG A O 1
ATOM 1044 N N . ALA A 1 130 ? 2.871 -10.681 -0.096 1.00 86.94 130 ALA A N 1
ATOM 1045 C CA . ALA A 1 130 ? 3.510 -9.533 -0.735 1.00 86.94 130 ALA A CA 1
ATOM 1046 C C . ALA A 1 130 ? 4.862 -9.917 -1.364 1.00 86.94 130 ALA A C 1
ATOM 1048 O O . ALA A 1 130 ? 5.100 -9.635 -2.537 1.00 86.94 130 ALA A O 1
ATOM 1049 N N . ARG A 1 131 ? 5.718 -10.628 -0.618 1.00 84.31 131 ARG A N 1
ATOM 1050 C CA . ARG A 1 131 ? 7.028 -11.091 -1.109 1.00 84.31 131 ARG A CA 1
ATOM 1051 C C . ARG A 1 131 ? 6.912 -12.116 -2.233 1.00 84.31 131 ARG A C 1
ATOM 1053 O O . ARG A 1 131 ? 7.618 -11.994 -3.226 1.00 84.31 131 ARG A O 1
ATOM 1060 N N . GLU A 1 132 ? 6.007 -13.082 -2.098 1.00 84.62 132 GLU A N 1
ATOM 1061 C CA . GLU A 1 132 ? 5.700 -14.066 -3.143 1.00 84.62 132 GLU A CA 1
ATOM 1062 C C . GLU A 1 132 ? 5.319 -13.364 -4.451 1.00 84.62 132 GLU A C 1
ATOM 1064 O O . GLU A 1 132 ? 5.829 -13.699 -5.514 1.00 84.62 132 GLU A O 1
ATOM 1069 N N . THR A 1 133 ? 4.494 -12.320 -4.360 1.00 81.62 133 THR A N 1
ATOM 1070 C CA . THR A 1 133 ? 4.023 -11.567 -5.526 1.00 81.62 133 THR A CA 1
ATOM 1071 C C . THR A 1 133 ? 5.144 -10.795 -6.229 1.00 81.62 133 THR A C 1
ATOM 1073 O O . THR A 1 133 ? 5.116 -10.681 -7.450 1.00 81.62 133 THR A O 1
ATOM 1076 N N . LEU A 1 134 ? 6.137 -10.290 -5.492 1.00 77.38 134 LEU A N 1
ATOM 1077 C CA . LEU A 1 134 ? 7.286 -9.565 -6.055 1.00 77.38 134 LEU A CA 1
ATOM 1078 C C . LEU A 1 134 ? 8.372 -10.480 -6.642 1.00 77.38 134 LEU A C 1
ATOM 1080 O O . LEU A 1 134 ? 9.261 -9.998 -7.336 1.00 77.38 134 LEU A O 1
ATOM 1084 N N . GLY A 1 135 ? 8.327 -11.786 -6.365 1.00 70.69 135 GLY A N 1
ATOM 1085 C CA . GLY A 1 135 ? 9.343 -12.746 -6.805 1.00 70.69 135 GLY A CA 1
ATOM 1086 C C . GLY A 1 135 ? 9.258 -13.159 -8.279 1.00 70.69 135 GLY A C 1
ATOM 1087 O O . GLY A 1 135 ? 10.111 -13.918 -8.736 1.00 70.69 135 GLY A O 1
ATOM 1088 N N . PHE A 1 136 ? 8.251 -12.687 -9.020 1.00 71.06 136 PHE A N 1
ATOM 1089 C CA . PHE A 1 136 ? 7.970 -13.101 -10.397 1.00 71.06 136 PHE A CA 1
ATOM 1090 C C . PHE A 1 136 ? 7.800 -11.897 -11.328 1.00 71.06 136 PHE A C 1
ATOM 1092 O O . PHE A 1 136 ? 7.357 -10.832 -10.906 1.00 71.06 136 PHE A O 1
ATOM 1099 N N . ASP A 1 137 ? 8.083 -12.086 -12.619 1.00 71.88 137 ASP A N 1
ATOM 1100 C CA . ASP A 1 137 ? 7.758 -11.101 -13.654 1.00 71.88 137 ASP A CA 1
ATOM 1101 C C . ASP A 1 137 ? 6.259 -11.167 -13.988 1.00 71.88 137 ASP A C 1
ATOM 1103 O O . ASP A 1 137 ? 5.806 -11.975 -14.797 1.00 71.88 137 ASP A O 1
ATOM 1107 N N . ASN A 1 138 ? 5.458 -10.385 -13.263 1.00 75.94 138 ASN A N 1
ATOM 1108 C CA . ASN A 1 138 ? 3.997 -10.478 -13.284 1.00 75.94 138 ASN A CA 1
ATOM 1109 C C . ASN A 1 138 ? 3.298 -9.109 -13.336 1.00 75.94 138 ASN A C 1
ATOM 1111 O O . ASN A 1 138 ? 2.138 -9.001 -12.930 1.00 75.94 138 ASN A O 1
ATOM 1115 N N . SER A 1 139 ? 3.973 -8.070 -13.841 1.00 84.44 139 SER A N 1
ATOM 1116 C CA . SER A 1 139 ? 3.449 -6.690 -13.907 1.00 84.44 139 SER A CA 1
ATOM 1117 C C . SER A 1 139 ? 2.999 -6.132 -12.548 1.00 84.44 139 SER A C 1
ATOM 1119 O O . SER A 1 139 ? 2.027 -5.383 -12.456 1.00 84.44 139 SER A O 1
ATOM 1121 N N . MET A 1 140 ? 3.705 -6.503 -11.481 1.00 87.06 140 MET A N 1
ATOM 1122 C CA . MET A 1 140 ? 3.537 -5.916 -10.154 1.00 87.06 140 MET A CA 1
ATOM 1123 C C . MET A 1 140 ? 4.677 -4.939 -9.893 1.00 87.06 140 MET A C 1
ATOM 1125 O O . MET A 1 140 ? 5.814 -5.184 -10.291 1.00 87.06 140 MET A O 1
ATOM 1129 N N . ILE A 1 141 ? 4.372 -3.825 -9.240 1.00 89.50 141 ILE A N 1
ATOM 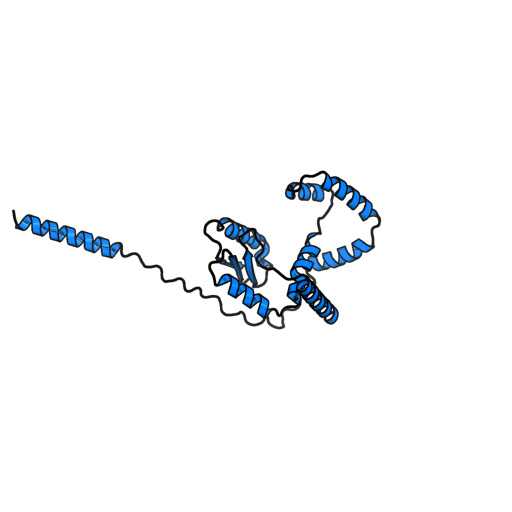1130 C CA . ILE A 1 141 ? 5.347 -2.812 -8.841 1.00 89.50 141 ILE A CA 1
ATOM 1131 C C . ILE A 1 141 ? 5.572 -2.946 -7.337 1.00 89.50 141 ILE A C 1
ATOM 1133 O O . ILE A 1 141 ? 4.633 -2.820 -6.553 1.00 89.50 141 ILE A O 1
ATOM 1137 N N . GLY A 1 142 ? 6.816 -3.179 -6.934 1.00 90.81 142 GLY A N 1
ATOM 1138 C CA . GLY A 1 142 ? 7.236 -3.195 -5.537 1.00 90.81 142 GLY A CA 1
ATOM 1139 C C . GLY A 1 142 ? 7.839 -1.861 -5.129 1.00 90.81 142 GLY A C 1
ATOM 1140 O O . GLY A 1 142 ? 8.700 -1.335 -5.832 1.00 90.81 142 GLY A O 1
ATOM 1141 N N . ILE A 1 143 ? 7.410 -1.323 -3.990 1.00 92.00 143 ILE A N 1
ATOM 1142 C CA . ILE A 1 143 ? 8.009 -0.152 -3.347 1.00 92.00 143 ILE A CA 1
ATOM 1143 C C . ILE A 1 143 ? 8.323 -0.516 -1.902 1.00 92.00 143 ILE A C 1
ATOM 1145 O O . ILE A 1 143 ? 7.419 -0.808 -1.120 1.00 92.00 143 ILE A O 1
ATOM 1149 N N . LEU A 1 144 ? 9.603 -0.483 -1.547 1.00 92.31 144 LEU A N 1
ATOM 1150 C CA . LEU A 1 144 ? 10.057 -0.715 -0.183 1.00 92.31 144 LEU A CA 1
ATOM 1151 C C . LEU A 1 144 ? 10.387 0.627 0.458 1.00 92.31 144 LEU A C 1
ATOM 1153 O O . LEU A 1 144 ? 11.071 1.472 -0.126 1.00 92.31 144 LEU A O 1
ATOM 1157 N N . ILE A 1 145 ? 9.892 0.806 1.675 1.00 93.38 145 ILE A N 1
ATOM 1158 C CA . ILE A 1 145 ? 10.147 1.976 2.506 1.00 93.38 145 ILE A CA 1
ATOM 1159 C C . ILE A 1 145 ? 10.986 1.517 3.681 1.00 93.38 145 ILE A C 1
ATOM 1161 O O . ILE A 1 145 ? 10.594 0.572 4.367 1.00 93.38 145 ILE A O 1
ATOM 1165 N N . ARG A 1 146 ? 12.136 2.159 3.887 1.00 95.31 146 ARG A N 1
ATOM 1166 C CA . ARG A 1 146 ? 13.016 1.932 5.034 1.00 95.31 146 ARG A CA 1
ATOM 1167 C C . ARG A 1 146 ? 13.535 3.261 5.566 1.00 95.31 146 ARG A C 1
ATOM 1169 O O . ARG A 1 146 ? 13.986 4.105 4.785 1.00 95.31 146 ARG A O 1
ATOM 1176 N N . ASN A 1 147 ? 13.477 3.439 6.883 1.00 92.81 147 ASN A N 1
ATOM 1177 C CA . ASN A 1 147 ? 13.967 4.628 7.587 1.00 92.81 147 ASN A CA 1
ATOM 1178 C C . ASN A 1 147 ? 13.412 5.943 7.007 1.00 92.81 147 ASN A C 1
ATOM 1180 O O . ASN A 1 147 ? 14.165 6.876 6.729 1.00 92.81 147 ASN A O 1
ATOM 1184 N N . GLY A 1 148 ? 12.100 6.000 6.755 1.00 91.62 148 GLY A N 1
ATOM 1185 C CA . GLY A 1 148 ? 11.442 7.202 6.229 1.00 91.62 148 GLY A CA 1
ATOM 1186 C C . GLY A 1 148 ? 11.849 7.572 4.797 1.00 91.62 148 GLY A C 1
ATOM 1187 O O . GLY A 1 148 ? 11.727 8.727 4.396 1.00 91.62 148 GLY A O 1
ATOM 1188 N N . SER A 1 149 ? 12.351 6.617 4.010 1.00 93.25 149 SER A N 1
ATOM 1189 C CA . SER A 1 149 ? 12.738 6.829 2.613 1.00 93.25 149 SER A CA 1
ATOM 1190 C C . SER A 1 149 ? 12.366 5.634 1.735 1.00 93.25 149 SER A C 1
ATOM 1192 O O . SER A 1 149 ? 12.265 4.505 2.213 1.00 93.25 149 SER A O 1
ATOM 1194 N N . VAL A 1 150 ? 12.155 5.870 0.437 1.00 93.00 150 VAL A N 1
ATOM 1195 C CA . VAL A 1 150 ? 11.964 4.780 -0.532 1.00 93.00 150 VAL A CA 1
ATOM 1196 C C . VAL A 1 150 ? 13.325 4.153 -0.815 1.00 93.00 150 VAL A C 1
ATOM 1198 O O . VAL A 1 150 ? 14.157 4.776 -1.476 1.00 93.00 150 VAL A O 1
ATOM 1201 N N . SER A 1 151 ? 13.546 2.941 -0.312 1.00 91.56 151 SER A N 1
ATOM 1202 C CA . SER A 1 151 ? 14.809 2.216 -0.468 1.00 91.56 151 SER A CA 1
ATOM 1203 C C . SER A 1 151 ? 14.894 1.476 -1.801 1.00 91.56 151 SER A C 1
ATOM 1205 O O . SER A 1 151 ? 15.971 1.398 -2.386 1.00 91.56 151 SER A O 1
ATOM 1207 N N . LEU A 1 152 ? 13.764 0.965 -2.299 1.00 88.06 152 LEU A N 1
ATOM 1208 C CA . LEU A 1 152 ? 13.688 0.217 -3.551 1.00 88.06 152 LEU A CA 1
ATOM 1209 C C . LEU A 1 152 ? 12.364 0.488 -4.266 1.00 88.06 152 LEU A C 1
ATOM 1211 O O . LEU A 1 152 ? 11.314 0.561 -3.629 1.00 88.06 152 LEU A O 1
ATOM 1215 N N . ALA A 1 153 ? 12.417 0.610 -5.592 1.00 89.00 153 ALA A N 1
ATOM 1216 C CA . ALA A 1 153 ? 11.239 0.675 -6.448 1.00 89.00 153 ALA A CA 1
ATOM 1217 C C . ALA A 1 153 ? 11.490 -0.127 -7.731 1.00 89.00 153 ALA A C 1
ATOM 1219 O O . ALA A 1 153 ? 12.214 0.326 -8.618 1.00 89.00 153 ALA A O 1
ATOM 1220 N N . GLU A 1 154 ? 10.883 -1.305 -7.832 1.00 86.19 154 GLU A N 1
ATOM 1221 C CA . GLU A 1 154 ? 11.144 -2.286 -8.893 1.00 86.19 154 GLU A CA 1
ATOM 1222 C C . GLU A 1 154 ? 9.852 -2.918 -9.421 1.00 86.19 154 GLU A C 1
ATOM 1224 O O . GLU A 1 154 ? 8.757 -2.633 -8.936 1.00 86.19 154 GLU A O 1
ATOM 1229 N N . GLY A 1 155 ? 9.973 -3.742 -10.463 1.00 83.00 155 GLY A N 1
ATOM 1230 C CA . GLY A 1 155 ? 8.835 -4.375 -11.126 1.00 83.00 155 GLY A CA 1
ATOM 1231 C C . GLY A 1 155 ? 8.068 -3.445 -12.073 1.00 83.00 155 GLY A C 1
ATOM 1232 O O . GLY A 1 155 ? 8.473 -2.300 -12.314 1.00 83.00 155 GLY A O 1
ATOM 1233 N N . GLY A 1 156 ? 6.973 -3.965 -12.630 1.00 74.62 156 GLY A N 1
ATOM 1234 C CA . GLY A 1 156 ? 6.269 -3.409 -13.791 1.00 74.62 156 GLY A CA 1
ATOM 1235 C C . GLY A 1 156 ? 7.043 -3.629 -15.098 1.00 74.62 156 GLY A C 1
ATOM 1236 O O . GLY A 1 156 ? 8.276 -3.591 -15.105 1.00 74.62 156 GLY A O 1
ATOM 1237 N N . ALA A 1 157 ? 6.340 -3.847 -16.214 1.00 73.12 157 ALA A N 1
ATOM 1238 C CA . ALA A 1 157 ? 7.001 -3.888 -17.516 1.00 73.12 157 ALA A CA 1
ATOM 1239 C C . ALA A 1 157 ? 7.452 -2.472 -17.930 1.00 73.12 157 ALA A C 1
ATOM 1241 O O . ALA A 1 157 ? 7.131 -1.466 -17.286 1.00 73.12 157 ALA A O 1
ATOM 1242 N N . TYR A 1 158 ? 8.235 -2.381 -19.009 1.00 69.31 158 TYR A N 1
ATOM 1243 C CA . TYR A 1 158 ? 8.799 -1.111 -19.486 1.00 69.31 158 TYR A CA 1
ATOM 1244 C C . TYR A 1 158 ? 7.725 -0.023 -19.677 1.00 69.31 158 TYR A C 1
ATOM 1246 O O . TYR A 1 158 ? 7.927 1.139 -19.310 1.00 69.31 158 TYR A O 1
ATOM 1254 N N . GLU A 1 159 ? 6.552 -0.423 -20.163 1.00 71.06 159 GLU A N 1
ATOM 1255 C CA . GLU A 1 159 ? 5.401 0.444 -20.418 1.00 71.06 159 GLU A CA 1
ATOM 1256 C C . GLU A 1 159 ? 4.769 1.024 -19.142 1.00 71.06 159 GLU A C 1
ATOM 1258 O O . GLU A 1 159 ? 4.171 2.094 -19.201 1.00 71.06 159 GLU A O 1
ATOM 1263 N N . GLN A 1 160 ? 4.944 0.393 -17.974 1.00 76.81 160 GLN A N 1
ATOM 1264 C CA . GLN A 1 160 ? 4.430 0.869 -16.679 1.00 76.81 160 GLN A CA 1
ATOM 1265 C C . GLN A 1 160 ? 5.494 1.605 -15.845 1.00 76.81 160 GLN A C 1
ATOM 1267 O O . GLN A 1 160 ? 5.260 1.986 -14.694 1.00 76.81 160 GLN A O 1
ATOM 1272 N N . SER A 1 161 ? 6.671 1.873 -16.420 1.00 80.81 161 SER A N 1
ATOM 1273 C CA . SER A 1 161 ? 7.750 2.615 -15.750 1.00 80.81 161 SER A CA 1
ATOM 1274 C C . SER A 1 161 ? 7.330 4.023 -15.302 1.00 80.81 161 SER A C 1
ATOM 1276 O O . SER A 1 161 ? 7.788 4.513 -14.260 1.00 80.81 161 SER A O 1
ATOM 1278 N N . TRP A 1 162 ? 6.416 4.664 -16.040 1.00 85.88 162 TRP A N 1
ATOM 1279 C CA . TRP A 1 162 ? 5.838 5.955 -15.666 1.00 85.88 162 TRP A CA 1
ATOM 1280 C C . TRP A 1 162 ? 4.976 5.846 -14.403 1.00 85.88 162 TRP A C 1
ATOM 1282 O O . TRP A 1 162 ? 5.080 6.711 -13.535 1.00 85.88 162 TRP A O 1
ATOM 1292 N N . GLN A 1 163 ? 4.193 4.771 -14.258 1.00 88.06 163 GLN A N 1
ATOM 1293 C CA . GLN A 1 163 ? 3.343 4.530 -13.092 1.00 88.06 163 GLN A CA 1
ATOM 1294 C C . GLN A 1 163 ? 4.207 4.311 -11.852 1.00 88.06 163 GLN A C 1
ATOM 1296 O O . GLN A 1 163 ? 3.999 4.970 -10.838 1.00 88.06 163 GLN A O 1
ATOM 1301 N N . ARG A 1 164 ? 5.255 3.482 -11.957 1.00 90.12 164 ARG A N 1
ATOM 1302 C CA . ARG A 1 164 ? 6.235 3.287 -10.875 1.00 90.12 164 ARG A CA 1
ATOM 1303 C C . ARG A 1 164 ? 6.852 4.615 -10.433 1.00 90.12 164 ARG A C 1
ATOM 1305 O O . ARG A 1 164 ? 6.880 4.930 -9.245 1.00 90.12 164 ARG A O 1
ATOM 1312 N N . SER A 1 165 ? 7.300 5.422 -11.393 1.00 90.75 165 SER A N 1
ATOM 1313 C CA . SER A 1 165 ? 7.927 6.722 -11.123 1.00 90.75 165 SER A CA 1
ATOM 1314 C C . SER A 1 165 ? 6.948 7.724 -10.497 1.00 90.75 165 SER A C 1
ATOM 1316 O O . SER A 1 165 ? 7.313 8.458 -9.575 1.00 90.75 165 SER A O 1
ATOM 1318 N N . ALA A 1 166 ? 5.696 7.739 -10.962 1.00 91.19 166 ALA A N 1
ATOM 1319 C CA . ALA A 1 166 ? 4.631 8.572 -10.418 1.00 91.19 166 ALA A CA 1
ATOM 1320 C C . ALA A 1 166 ? 4.276 8.174 -8.979 1.00 91.19 166 ALA A C 1
ATOM 1322 O O . ALA A 1 166 ? 4.197 9.049 -8.117 1.00 91.19 166 ALA A O 1
ATOM 1323 N N . THR A 1 167 ? 4.149 6.876 -8.691 1.00 91.44 167 THR A N 1
ATOM 1324 C CA . THR A 1 167 ? 3.869 6.370 -7.341 1.00 91.44 167 THR A CA 1
ATOM 1325 C C . THR A 1 167 ? 4.992 6.726 -6.371 1.00 91.44 167 THR A C 1
ATOM 1327 O O . THR A 1 167 ? 4.725 7.245 -5.290 1.00 91.44 167 THR A O 1
ATOM 1330 N N . VAL A 1 168 ? 6.258 6.558 -6.770 1.00 93.31 168 VAL A N 1
ATOM 1331 C CA . VAL A 1 168 ? 7.409 6.984 -5.952 1.00 93.31 168 VAL A CA 1
ATOM 1332 C C . VAL A 1 168 ? 7.362 8.491 -5.688 1.00 93.31 168 VAL A C 1
ATOM 1334 O O . VAL A 1 168 ? 7.559 8.927 -4.554 1.00 93.31 168 VAL A O 1
ATOM 1337 N N . LYS A 1 169 ? 7.080 9.305 -6.713 1.00 94.06 169 LYS A N 1
ATOM 1338 C CA . LYS A 1 169 ? 6.970 10.764 -6.568 1.00 94.06 169 LYS A CA 1
ATOM 1339 C C . LYS A 1 169 ? 5.835 11.168 -5.626 1.00 94.06 169 LYS A C 1
ATOM 1341 O O . LYS A 1 169 ? 6.007 12.113 -4.865 1.00 94.06 169 LYS A O 1
ATOM 1346 N N . MET A 1 170 ? 4.709 10.461 -5.673 1.00 93.19 170 MET A N 1
ATOM 1347 C CA . MET A 1 170 ? 3.583 10.666 -4.767 1.00 93.19 170 MET A CA 1
ATOM 1348 C C . MET A 1 170 ? 3.963 10.317 -3.325 1.00 93.19 170 MET A C 1
ATOM 1350 O O . MET A 1 170 ? 3.765 11.141 -2.444 1.00 93.19 170 MET A O 1
ATOM 1354 N N . ILE A 1 171 ? 4.550 9.141 -3.084 1.00 93.50 171 ILE A N 1
ATOM 1355 C CA . ILE A 1 171 ? 4.928 8.686 -1.734 1.00 93.50 171 ILE A CA 1
ATOM 1356 C C . ILE A 1 171 ? 5.972 9.612 -1.102 1.00 93.50 171 ILE A C 1
ATOM 1358 O O . ILE A 1 171 ? 5.891 9.917 0.084 1.00 93.50 171 ILE A O 1
ATOM 1362 N N . LYS A 1 172 ? 6.924 10.123 -1.893 1.00 92.69 172 LYS A N 1
ATOM 1363 C CA . LYS A 1 172 ? 7.978 11.032 -1.414 1.00 92.69 172 LYS A CA 1
ATOM 1364 C C . LYS A 1 172 ? 7.463 12.260 -0.658 1.00 92.69 172 LYS A C 1
ATOM 1366 O O . LYS A 1 172 ? 8.219 12.798 0.140 1.00 92.69 172 LYS A O 1
ATOM 1371 N N . THR A 1 173 ? 6.228 12.713 -0.884 1.00 92.94 173 THR A N 1
ATOM 1372 C CA . THR A 1 173 ? 5.693 13.891 -0.181 1.00 92.94 173 THR A CA 1
ATOM 1373 C C . THR A 1 173 ? 5.296 13.612 1.268 1.00 92.94 173 THR A C 1
ATOM 1375 O O . THR A 1 173 ? 5.101 14.562 2.018 1.00 92.94 173 THR A O 1
ATOM 1378 N N . PHE A 1 174 ? 5.172 12.340 1.664 1.00 92.56 174 PHE A N 1
ATOM 1379 C CA . PHE A 1 174 ? 4.757 11.939 3.013 1.00 92.56 174 PHE A CA 1
ATOM 1380 C C . PHE A 1 174 ? 5.538 10.741 3.579 1.00 92.56 174 PHE A C 1
ATOM 1382 O O . PHE A 1 174 ? 5.192 10.238 4.645 1.00 92.56 174 PHE A O 1
ATOM 1389 N N . VAL A 1 175 ? 6.588 10.278 2.891 1.00 95.38 175 VAL A N 1
ATOM 1390 C CA . VAL A 1 175 ? 7.349 9.069 3.257 1.00 95.38 175 VAL A CA 1
ATOM 1391 C C . VAL A 1 175 ? 8.006 9.152 4.637 1.00 95.38 175 VAL A C 1
ATOM 1393 O O . VAL A 1 175 ? 8.143 8.131 5.300 1.00 95.38 175 VAL A O 1
ATOM 1396 N N . GLU A 1 176 ? 8.337 10.356 5.106 1.00 91.50 176 GLU A N 1
ATOM 1397 C CA . GLU A 1 176 ? 8.897 10.591 6.445 1.00 91.50 176 GLU A CA 1
ATOM 1398 C C . GLU A 1 176 ? 7.940 10.198 7.586 1.00 91.50 176 GLU A C 1
ATOM 1400 O O . GLU A 1 176 ? 8.389 9.904 8.690 1.00 91.50 176 GLU A O 1
ATOM 1405 N N . TYR A 1 177 ? 6.630 10.156 7.317 1.00 92.75 177 TYR A N 1
ATOM 1406 C CA . TYR A 1 177 ? 5.604 9.765 8.288 1.00 92.75 177 TYR A CA 1
ATOM 1407 C C . TYR A 1 177 ? 5.254 8.275 8.226 1.00 92.75 177 TYR A C 1
ATOM 1409 O O . TYR A 1 177 ? 4.405 7.816 8.992 1.00 92.75 177 TYR A O 1
ATOM 1417 N N . LEU A 1 178 ? 5.849 7.523 7.296 1.00 92.25 178 LEU A N 1
ATOM 1418 C CA . LEU A 1 178 ? 5.553 6.108 7.112 1.00 92.25 178 LEU A CA 1
ATOM 1419 C C . LEU A 1 178 ? 6.548 5.232 7.880 1.00 92.25 178 LEU A C 1
ATOM 1421 O O . LEU A 1 178 ? 7.748 5.517 7.875 1.00 92.25 178 LEU A O 1
ATOM 1425 N N . PRO A 1 179 ? 6.073 4.142 8.509 1.00 93.31 179 PRO A N 1
ATOM 1426 C CA . PRO A 1 179 ? 6.963 3.127 9.048 1.00 93.31 179 PRO A CA 1
ATOM 1427 C C . PRO A 1 179 ? 7.624 2.332 7.914 1.00 93.31 179 PRO A C 1
ATOM 1429 O O . PRO A 1 179 ? 7.309 2.495 6.731 1.00 93.31 179 PRO A O 1
ATOM 1432 N N . ASP A 1 180 ? 8.509 1.414 8.289 1.00 93.00 180 ASP A N 1
ATOM 1433 C CA . ASP A 1 180 ? 9.085 0.456 7.353 1.00 93.00 180 ASP A CA 1
ATOM 1434 C C . ASP A 1 180 ? 7.990 -0.462 6.790 1.00 93.00 180 ASP A C 1
ATOM 1436 O O . ASP A 1 180 ? 7.238 -1.103 7.533 1.00 93.00 180 ASP A O 1
ATOM 1440 N N . MET A 1 181 ? 7.862 -0.486 5.461 1.00 90.94 181 MET A N 1
ATOM 1441 C CA . MET A 1 181 ? 6.766 -1.160 4.763 1.00 90.94 181 MET A CA 1
ATOM 1442 C C . MET A 1 181 ? 7.209 -1.722 3.416 1.00 90.94 181 MET A C 1
ATOM 1444 O O . MET A 1 181 ? 8.035 -1.130 2.718 1.00 90.94 181 MET A O 1
ATOM 1448 N N . ASP A 1 182 ? 6.578 -2.830 3.031 1.00 90.81 182 ASP A N 1
ATOM 1449 C CA . ASP A 1 182 ? 6.665 -3.404 1.692 1.00 90.81 182 ASP A CA 1
ATOM 1450 C C . ASP A 1 182 ? 5.315 -3.198 1.005 1.00 90.81 182 ASP A C 1
ATOM 1452 O O . ASP A 1 182 ? 4.299 -3.763 1.419 1.00 90.81 182 ASP A O 1
ATOM 1456 N N . LEU A 1 183 ? 5.294 -2.348 -0.017 1.00 91.94 183 LEU A N 1
ATOM 1457 C CA . LEU A 1 183 ? 4.093 -2.004 -0.765 1.00 91.94 183 LEU A CA 1
ATOM 1458 C C . LEU A 1 183 ? 4.141 -2.665 -2.137 1.00 91.94 183 LEU A C 1
ATOM 1460 O O . LEU A 1 183 ? 5.131 -2.552 -2.860 1.00 91.94 183 LEU A O 1
ATOM 1464 N N . VAL A 1 184 ? 3.050 -3.330 -2.502 1.00 91.25 184 VAL A N 1
ATOM 1465 C CA . VAL A 1 184 ? 2.913 -4.007 -3.789 1.00 91.25 184 VAL A CA 1
ATOM 1466 C C . VAL A 1 184 ? 1.716 -3.423 -4.518 1.00 91.25 184 VAL A C 1
ATOM 1468 O O . VAL A 1 184 ? 0.598 -3.440 -4.008 1.00 91.25 184 VAL A O 1
ATOM 1471 N N . PHE A 1 185 ? 1.956 -2.915 -5.720 1.00 90.56 185 PHE A N 1
ATOM 1472 C CA . PHE A 1 185 ? 0.949 -2.294 -6.564 1.00 90.56 185 PHE A CA 1
ATOM 1473 C C . PHE A 1 185 ? 0.722 -3.138 -7.806 1.00 90.56 185 PHE A C 1
ATOM 1475 O O . PHE A 1 185 ? 1.662 -3.567 -8.474 1.00 90.56 185 PHE A O 1
ATOM 1482 N N . ASN A 1 186 ? -0.546 -3.339 -8.131 1.00 89.94 186 ASN A N 1
ATOM 1483 C CA . ASN A 1 186 ? -0.934 -3.886 -9.414 1.00 89.94 186 ASN A CA 1
ATOM 1484 C C . ASN A 1 186 ? -0.753 -2.815 -10.497 1.00 89.94 186 ASN A C 1
ATOM 1486 O O . ASN A 1 186 ? -1.280 -1.710 -10.353 1.00 89.94 186 ASN A O 1
ATOM 1490 N N . ALA A 1 187 ? 0.005 -3.126 -11.548 1.00 87.00 187 ALA A N 1
ATOM 1491 C CA . ALA A 1 187 ? 0.255 -2.192 -12.647 1.00 87.00 187 ALA A CA 1
ATOM 1492 C C . ALA A 1 187 ? -0.764 -2.320 -13.794 1.00 87.00 187 ALA A C 1
ATOM 1494 O O . ALA A 1 187 ? -0.666 -1.600 -14.783 1.00 87.00 187 ALA A O 1
ATOM 1495 N N . LEU A 1 188 ? -1.714 -3.253 -13.679 1.00 86.12 188 LEU A N 1
ATOM 1496 C CA . LEU A 1 188 ? -2.782 -3.477 -14.652 1.00 86.12 188 LEU A CA 1
ATOM 1497 C C . LEU A 1 188 ? -4.135 -3.013 -14.103 1.00 86.12 188 LEU A C 1
ATOM 1499 O O . LEU A 1 188 ? -4.318 -2.887 -12.892 1.00 86.12 188 LEU A O 1
ATOM 1503 N N . ASP A 1 189 ? -5.093 -2.826 -15.006 1.00 87.62 189 ASP A N 1
ATOM 1504 C CA . ASP A 1 189 ? -6.442 -2.354 -14.672 1.00 87.62 189 ASP A CA 1
ATOM 1505 C C . ASP A 1 189 ? -7.313 -3.434 -13.996 1.00 87.62 189 ASP A C 1
ATOM 1507 O O . ASP A 1 189 ? -8.304 -3.125 -13.335 1.00 87.62 189 ASP A O 1
ATOM 1511 N N . GLU A 1 190 ? -6.945 -4.710 -14.131 1.00 87.94 190 GLU A N 1
ATOM 1512 C CA . GLU A 1 190 ? -7.710 -5.849 -13.614 1.00 87.94 190 GLU A CA 1
ATOM 1513 C C . GLU A 1 190 ? -7.356 -6.179 -12.157 1.00 87.94 190 GLU A C 1
ATOM 1515 O O . GLU A 1 190 ? -6.171 -6.256 -11.829 1.00 87.94 190 GLU A O 1
ATOM 1520 N N . PRO A 1 191 ? -8.329 -6.453 -11.268 1.00 88.81 191 PRO A N 1
ATOM 1521 C CA . PRO A 1 191 ? -8.050 -6.794 -9.874 1.00 88.81 191 PRO A CA 1
ATOM 1522 C C . PRO A 1 191 ? -7.275 -8.116 -9.736 1.00 88.81 191 PRO A C 1
ATOM 1524 O O . PRO A 1 191 ? -7.543 -9.093 -10.429 1.00 88.81 191 PRO A O 1
ATOM 1527 N N . ARG A 1 192 ? -6.340 -8.171 -8.775 1.00 87.00 192 ARG A N 1
ATOM 1528 C CA . ARG A 1 192 ? -5.470 -9.344 -8.518 1.00 87.00 192 ARG A CA 1
ATOM 1529 C C . ARG A 1 192 ? -5.866 -10.179 -7.302 1.00 87.00 192 ARG A C 1
ATOM 1531 O O . ARG A 1 192 ? -5.299 -11.244 -7.079 1.00 87.00 192 ARG A O 1
ATOM 1538 N N . VAL A 1 193 ? -6.811 -9.694 -6.505 1.00 89.00 193 VAL A N 1
ATOM 1539 C CA . VAL A 1 193 ? -7.305 -10.381 -5.310 1.00 89.00 193 VAL A CA 1
ATOM 1540 C C . VAL A 1 193 ? -8.806 -10.541 -5.466 1.00 89.00 193 VAL A C 1
ATOM 1542 O O . VAL A 1 193 ? -9.536 -9.555 -5.515 1.00 89.00 193 VAL A O 1
ATOM 1545 N N . ILE A 1 194 ? -9.249 -11.790 -5.570 1.00 90.06 194 ILE A N 1
ATOM 1546 C CA . ILE A 1 194 ? -10.656 -12.156 -5.711 1.00 90.06 194 ILE A CA 1
ATOM 1547 C C . ILE A 1 194 ? -11.013 -13.009 -4.501 1.00 90.06 194 ILE A C 1
ATOM 1549 O O . ILE A 1 194 ? -10.311 -13.968 -4.186 1.00 90.06 194 ILE A O 1
ATOM 1553 N N . VAL A 1 195 ? -12.090 -12.639 -3.814 1.00 90.38 195 VAL A N 1
ATOM 1554 C CA . VAL A 1 195 ? -12.555 -13.323 -2.607 1.00 90.38 195 VAL A CA 1
ATOM 1555 C C . VAL A 1 195 ? -14.038 -13.643 -2.784 1.00 90.38 195 VAL A C 1
ATOM 1557 O O . VAL A 1 195 ? -14.799 -12.734 -3.128 1.00 90.38 195 VAL A O 1
ATOM 1560 N N . PRO A 1 196 ? -14.470 -14.899 -2.566 1.00 95.81 196 PRO A N 1
ATOM 1561 C CA . PRO A 1 196 ? -15.887 -15.233 -2.501 1.00 95.81 196 PRO A CA 1
ATOM 1562 C C . PRO A 1 196 ? -16.611 -14.387 -1.451 1.00 95.81 196 PRO A C 1
ATOM 1564 O O . PRO A 1 196 ? -16.043 -14.028 -0.417 1.00 95.81 196 PRO A O 1
ATOM 1567 N N . ASN A 1 197 ? -17.879 -14.071 -1.697 1.00 95.44 197 ASN A N 1
ATOM 1568 C CA . ASN A 1 197 ? -18.643 -13.189 -0.817 1.00 95.44 197 ASN A CA 1
ATOM 1569 C C . ASN A 1 197 ? -18.778 -13.766 0.604 1.00 95.44 197 ASN A C 1
ATOM 1571 O O . ASN A 1 197 ? -18.678 -13.031 1.585 1.00 95.44 197 ASN A O 1
ATOM 1575 N N . GLU A 1 198 ? -18.949 -15.082 0.726 1.00 96.62 198 GLU A N 1
ATOM 1576 C CA . GLU A 1 198 ? -19.066 -15.774 2.011 1.00 96.62 198 GLU A CA 1
ATOM 1577 C C . GLU A 1 198 ? -17.773 -15.647 2.831 1.00 96.62 198 GLU A C 1
ATOM 1579 O O . GLU A 1 198 ? -17.808 -15.354 4.029 1.00 96.62 198 GLU A O 1
ATOM 1584 N N . ASP A 1 199 ? -16.620 -15.800 2.176 1.00 96.50 199 ASP A N 1
ATOM 1585 C CA . ASP A 1 199 ? -15.313 -15.650 2.814 1.00 96.50 199 ASP A CA 1
ATOM 1586 C C . ASP A 1 199 ? -15.037 -14.208 3.225 1.00 96.50 199 ASP A C 1
ATOM 1588 O O . ASP A 1 199 ? -14.533 -13.968 4.324 1.00 96.50 199 ASP A O 1
ATOM 1592 N N . LEU A 1 200 ? -15.406 -13.240 2.385 1.00 95.56 200 LEU A N 1
ATOM 1593 C CA . LEU A 1 200 ? -15.272 -11.826 2.716 1.00 95.56 200 LEU A CA 1
ATOM 1594 C C . LEU A 1 200 ? -16.082 -11.476 3.971 1.00 95.56 200 LEU A C 1
ATOM 1596 O O . LEU A 1 200 ? -15.550 -10.854 4.892 1.00 95.56 200 LEU A O 1
ATOM 1600 N N . GLN A 1 201 ? -17.343 -11.912 4.043 1.00 96.94 201 GLN A N 1
ATOM 1601 C CA . GLN A 1 201 ? -18.199 -11.688 5.213 1.00 96.94 201 GLN A CA 1
ATOM 1602 C C . GLN A 1 201 ? -17.619 -12.332 6.474 1.00 96.94 201 GLN A C 1
ATOM 1604 O O . GLN A 1 201 ? -17.583 -11.697 7.530 1.00 96.94 201 GLN A O 1
ATOM 1609 N N . ARG A 1 202 ? -17.102 -13.560 6.359 1.00 97.19 202 ARG A N 1
ATOM 1610 C CA . ARG A 1 202 ? -16.447 -14.267 7.464 1.00 97.19 202 ARG A CA 1
ATOM 1611 C C . ARG A 1 202 ? -15.206 -13.524 7.966 1.00 97.19 202 ARG A C 1
ATOM 1613 O O . ARG A 1 202 ? -15.047 -13.368 9.175 1.00 97.19 202 ARG A O 1
ATOM 1620 N N . LEU A 1 203 ? -14.340 -13.047 7.069 1.00 96.12 203 LEU A N 1
ATOM 1621 C CA . LEU A 1 203 ? -13.151 -12.266 7.437 1.00 96.12 203 LEU A CA 1
ATOM 1622 C C . LEU A 1 203 ? -13.537 -10.946 8.116 1.00 96.12 203 LEU A C 1
ATOM 1624 O O . LEU A 1 203 ? -12.958 -10.584 9.136 1.00 96.12 203 LEU A O 1
ATOM 1628 N N . VAL A 1 204 ? -14.557 -10.254 7.609 1.00 95.44 204 VAL A N 1
ATOM 1629 C CA . VAL A 1 204 ? -15.063 -9.021 8.226 1.00 95.44 204 VAL A CA 1
ATOM 1630 C C . VAL A 1 204 ? -15.613 -9.272 9.634 1.00 95.44 204 VAL A C 1
ATOM 1632 O O . VAL A 1 204 ? -15.341 -8.476 10.531 1.00 95.44 204 VAL A O 1
ATOM 1635 N N . ALA A 1 205 ? -16.355 -10.363 9.849 1.00 95.88 205 ALA A N 1
ATOM 1636 C CA . ALA A 1 205 ? -16.879 -10.720 11.168 1.00 95.88 205 ALA A CA 1
ATOM 1637 C C . ALA A 1 205 ? -15.746 -10.981 12.175 1.00 95.88 205 ALA A C 1
ATOM 1639 O O . ALA A 1 205 ? -15.696 -10.331 13.216 1.00 95.88 205 ALA A O 1
ATOM 1640 N N . ILE A 1 206 ? -14.770 -11.825 11.812 1.00 95.94 206 ILE A N 1
ATOM 1641 C CA . ILE A 1 206 ? -13.597 -12.118 12.656 1.00 95.94 206 ILE A CA 1
ATOM 1642 C C . ILE A 1 206 ? -12.841 -10.834 13.018 1.00 95.94 206 ILE A C 1
ATOM 1644 O O . ILE A 1 206 ? -12.414 -10.660 14.159 1.00 95.94 206 ILE A O 1
ATOM 1648 N N . ALA A 1 207 ? -12.655 -9.931 12.052 1.00 93.69 207 ALA A N 1
ATOM 1649 C CA . ALA A 1 207 ? -11.958 -8.675 12.284 1.00 93.69 207 ALA A CA 1
ATOM 1650 C C . ALA A 1 207 ? -12.701 -7.773 13.283 1.00 93.69 207 ALA A C 1
ATOM 1652 O O . ALA A 1 207 ? -12.075 -7.224 14.187 1.00 93.69 207 ALA A O 1
ATOM 1653 N N . LYS A 1 208 ? -14.027 -7.644 13.156 1.00 90.81 208 LYS A N 1
ATOM 1654 C CA . LYS A 1 208 ? -14.852 -6.862 14.090 1.00 90.81 208 LYS A CA 1
ATOM 1655 C C . LYS A 1 208 ? -14.840 -7.445 15.501 1.00 90.81 208 LYS A C 1
ATOM 1657 O O . LYS A 1 208 ? -14.685 -6.686 16.456 1.00 90.81 208 LYS A O 1
ATOM 1662 N N . ASP A 1 209 ? -14.933 -8.766 15.620 1.00 93.56 209 ASP A N 1
ATOM 1663 C CA . ASP A 1 209 ? -14.898 -9.449 16.914 1.00 93.56 209 ASP A CA 1
ATOM 1664 C C . ASP A 1 209 ? -13.562 -9.202 17.627 1.00 93.56 209 ASP A C 1
ATOM 1666 O O . ASP A 1 209 ? -13.552 -8.837 18.802 1.00 93.56 209 ASP A O 1
ATOM 1670 N N . ARG A 1 210 ? -12.432 -9.289 16.909 1.00 87.69 210 ARG A N 1
ATOM 1671 C CA . ARG A 1 210 ? -11.102 -8.966 17.459 1.00 87.69 210 ARG A CA 1
ATOM 1672 C C . ARG A 1 210 ? -11.010 -7.527 17.966 1.00 87.69 210 ARG A C 1
ATOM 1674 O O . ARG A 1 210 ? -10.551 -7.312 19.080 1.00 87.69 210 ARG A O 1
ATOM 1681 N N . ILE A 1 211 ? -11.486 -6.553 17.186 1.00 84.38 211 ILE A N 1
ATOM 1682 C CA . ILE A 1 211 ? -11.478 -5.137 17.597 1.00 84.38 211 ILE A CA 1
ATOM 1683 C C . ILE A 1 211 ? -12.291 -4.936 18.881 1.00 84.38 211 ILE A C 1
ATOM 1685 O O . ILE A 1 211 ? -11.869 -4.193 19.764 1.00 84.38 211 ILE A O 1
ATOM 1689 N N . SER A 1 212 ? -13.443 -5.604 18.993 1.00 81.62 212 SER A N 1
ATOM 1690 C CA . SER A 1 212 ? -14.315 -5.482 20.165 1.00 81.62 212 SER A CA 1
ATOM 1691 C C . SER A 1 212 ? -13.724 -6.078 21.445 1.00 81.62 212 SER A C 1
ATOM 1693 O O . SER A 1 212 ? -14.108 -5.661 22.528 1.00 81.62 212 SER A O 1
ATOM 1695 N N . GLN A 1 213 ? -12.794 -7.032 21.335 1.00 74.50 213 GLN A N 1
ATOM 1696 C CA . GLN A 1 213 ? -12.109 -7.632 22.487 1.00 74.50 213 GLN A CA 1
ATOM 1697 C C . GLN A 1 213 ? -10.949 -6.771 23.005 1.00 74.50 213 GLN A C 1
ATOM 1699 O O . GLN A 1 213 ? -10.582 -6.887 24.172 1.00 74.50 213 GLN A O 1
ATOM 1704 N N . ASP A 1 214 ? -10.382 -5.919 22.149 1.00 60.97 214 ASP A N 1
ATOM 1705 C CA . ASP A 1 214 ? -9.229 -5.065 22.458 1.00 60.97 214 ASP A CA 1
ATOM 1706 C C . ASP A 1 214 ? -9.617 -3.669 22.999 1.00 60.97 214 ASP A C 1
ATOM 1708 O O . ASP A 1 214 ? -8.727 -2.857 23.279 1.00 60.97 214 ASP A O 1
ATOM 1712 N N . THR A 1 215 ? -10.918 -3.365 23.109 1.00 48.78 215 THR A N 1
ATOM 1713 C CA . THR A 1 215 ? -11.466 -2.061 23.538 1.00 48.78 215 THR A CA 1
ATOM 1714 C C . THR A 1 215 ? -12.194 -2.190 24.870 1.00 48.78 215 THR A C 1
ATOM 1716 O O . THR A 1 215 ? -11.962 -1.324 25.743 1.00 48.78 215 THR A O 1
#

Radius of gyration: 28.57 Å; chains: 1; bounding box: 87×43×77 Å